Protein AF-A0AA97AYU3-F1 (afdb_monomer)

Radius of gyration: 28.79 Å; Cα contacts (8 Å, |Δi|>4): 198; chains: 1; bounding box: 70×24×87 Å

Sequence (228 aa):
MSLLRHEWFLLRKDRMLAFSAALLLGLMALGLYNGWRFTRDLRTYQQRLVTQETERRARLAEQAEALRQGRGPELPPWKSPAMPVPVGNTLVQPEALLPPGPLGAFTVGQMDLLPSAYQVSLQGRLTDFARDTLEHPVHLATGTLDLSFVLLYLLPLFALAFSFDLVSREREDGTLRLVLVQATGLRGWALRRLAVRAGVLLGLCVLAGVAGYALTGGAGGWGGWRAG

Solvent-accessible surface area (backbone atoms only — not comparable to full-atom values): 12938 Å² total; per-residue (Å²): 130,64,68,67,62,53,51,52,54,54,52,72,67,34,64,65,59,48,48,52,52,51,49,50,51,50,51,40,52,49,5,34,50,45,10,41,51,50,49,51,52,51,52,52,51,53,50,51,52,52,52,53,49,52,53,52,50,52,54,38,51,54,52,19,51,34,48,74,72,71,46,74,81,93,59,58,72,77,72,22,58,71,33,70,65,27,29,35,58,70,74,48,52,54,75,51,71,60,77,75,56,55,61,30,30,38,52,39,62,70,61,76,77,43,86,52,65,41,40,46,29,77,82,73,46,71,60,61,92,69,77,64,73,88,63,58,69,72,61,68,72,70,53,64,68,16,31,48,50,41,58,71,64,44,42,60,54,49,53,47,70,72,47,70,53,73,62,55,48,36,54,74,70,64,44,43,66,61,51,45,72,76,34,100,35,68,68,65,49,52,51,52,56,48,50,52,51,50,49,49,54,52,49,51,53,51,51,52,50,53,50,47,39,64,74,70,46,33,83,70,47,79,70,61,85,81,76,126

Foldseek 3Di:
DPPLVVLVVVCVPDPLNVVLLVVLLVLQVVQLVQQLVVLVVLVVVVVVVVVVLVVLVVVLVVQLVCVVVVHDDDDDQCCRSVHPQNCQAPSHFDKDFAHQFLCSSQDCLVVVVDDGIFTQGPVRDSPDPPVPPVDPVVDNVVTDSHNVCSVPPVLVVSLCVLQVCLQVVCVVVVNNVVVQVVDPHDVVSSVVSSVSSVCVSVVSSVVSVVVSSVVSVSVVRPPPPPPD

pLDDT: mean 81.35, std 13.88, range [34.41, 96.38]

Structure (mmCIF, N/CA/C/O backbone):
data_AF-A0AA97AYU3-F1
#
_entry.id   AF-A0AA97AYU3-F1
#
loop_
_atom_site.group_PDB
_atom_site.id
_atom_site.type_symbol
_atom_site.label_atom_id
_atom_site.label_alt_id
_at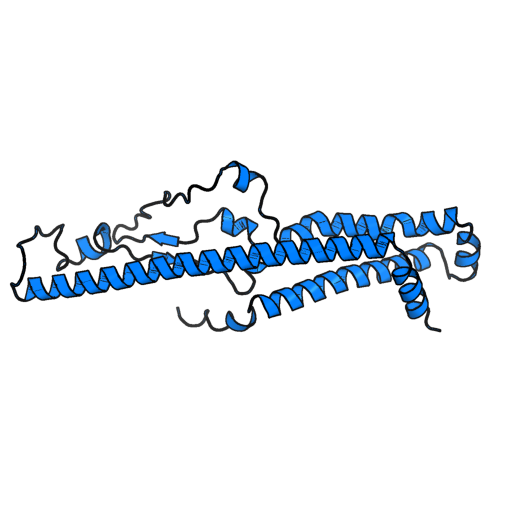om_site.label_comp_id
_atom_site.label_asym_id
_atom_site.label_entity_id
_atom_site.label_seq_id
_atom_site.pdbx_PDB_ins_code
_atom_site.Cartn_x
_atom_site.Cartn_y
_atom_site.Cartn_z
_atom_site.occupancy
_atom_site.B_iso_or_equiv
_atom_site.auth_seq_id
_atom_site.auth_comp_id
_atom_site.auth_asym_id
_atom_site.auth_atom_id
_atom_site.pdbx_PDB_model_num
ATOM 1 N N . MET A 1 1 ? -35.456 -1.743 21.598 1.00 51.31 1 MET A N 1
ATOM 2 C CA . MET A 1 1 ? -34.349 -1.214 20.761 1.00 51.31 1 MET A CA 1
ATOM 3 C C . MET A 1 1 ? -33.274 -2.286 20.692 1.00 51.31 1 MET A C 1
ATOM 5 O O . MET A 1 1 ? -32.948 -2.828 21.738 1.00 51.31 1 MET A O 1
ATOM 9 N N . SER A 1 2 ? -32.789 -2.670 19.505 1.00 65.25 2 SER A N 1
ATOM 10 C CA . SER A 1 2 ? -31.779 -3.734 19.406 1.00 65.25 2 SER A CA 1
ATOM 11 C C . SER A 1 2 ? -30.498 -3.307 20.133 1.00 65.25 2 SER A C 1
ATOM 13 O O . SER A 1 2 ? -30.025 -2.187 19.942 1.00 65.25 2 SER A O 1
ATOM 15 N N . LEU A 1 3 ? -29.946 -4.188 20.972 1.00 64.88 3 LEU A N 1
ATOM 16 C CA . LEU A 1 3 ? -28.707 -3.968 21.738 1.00 64.88 3 LEU A CA 1
ATOM 17 C C . LEU A 1 3 ? -27.564 -3.405 20.868 1.00 64.88 3 LEU A C 1
ATOM 19 O O . LEU A 1 3 ? -26.815 -2.542 21.311 1.00 64.88 3 LEU A O 1
ATOM 23 N N . LEU A 1 4 ? -27.510 -3.806 19.593 1.00 65.94 4 LEU A N 1
ATOM 24 C CA . LEU A 1 4 ? -26.556 -3.314 18.593 1.00 65.94 4 LEU A CA 1
ATOM 25 C C . LEU A 1 4 ? -26.640 -1.799 18.342 1.00 65.94 4 LEU A C 1
ATOM 27 O O . LEU A 1 4 ? -25.610 -1.142 18.223 1.00 65.94 4 LEU A O 1
ATOM 31 N N . ARG A 1 5 ? -27.847 -1.217 18.285 1.00 73.19 5 ARG A N 1
ATOM 32 C CA . ARG A 1 5 ? -28.008 0.242 18.129 1.00 73.19 5 ARG A CA 1
ATOM 33 C C . ARG A 1 5 ? -27.526 1.000 19.364 1.00 73.19 5 ARG A C 1
ATOM 35 O O . ARG A 1 5 ? -27.032 2.116 19.230 1.00 73.19 5 ARG A O 1
ATOM 42 N N . HIS A 1 6 ? -27.689 0.410 20.546 1.00 68.31 6 HIS A N 1
ATOM 43 C CA . HIS A 1 6 ? -27.271 1.032 21.797 1.00 68.31 6 HIS A CA 1
ATOM 44 C C . HIS A 1 6 ? -25.745 1.016 21.941 1.00 68.31 6 HIS A C 1
ATOM 46 O O . HIS A 1 6 ? -25.149 2.059 22.194 1.00 68.31 6 HIS A O 1
ATOM 52 N N . GLU A 1 7 ? -25.110 -0.123 21.656 1.00 71.00 7 GLU A N 1
ATOM 53 C CA . GLU A 1 7 ? -23.646 -0.239 21.609 1.00 71.00 7 GLU A CA 1
ATOM 54 C C . GLU A 1 7 ? -23.033 0.701 20.562 1.00 71.00 7 GLU A C 1
ATOM 56 O O . GLU A 1 7 ? -22.078 1.411 20.860 1.00 71.00 7 GLU A O 1
ATOM 61 N N . TRP A 1 8 ? -23.623 0.811 19.366 1.00 73.88 8 TRP A N 1
ATOM 62 C CA . TRP A 1 8 ? -23.161 1.765 18.351 1.00 73.88 8 TRP A CA 1
ATOM 63 C C . TRP A 1 8 ? -23.209 3.223 18.833 1.00 73.88 8 TRP A C 1
ATOM 65 O O . TRP A 1 8 ? -22.284 3.998 18.590 1.00 73.88 8 TRP A O 1
ATOM 75 N N . PHE A 1 9 ? -24.274 3.614 19.537 1.00 74.62 9 PHE A N 1
ATOM 76 C CA . PHE A 1 9 ? -24.405 4.969 20.072 1.00 74.62 9 PHE A CA 1
ATOM 77 C C . PHE A 1 9 ? -23.393 5.257 21.189 1.00 74.62 9 PHE A C 1
ATOM 79 O O . PHE A 1 9 ? -22.825 6.350 21.225 1.00 74.62 9 PHE A O 1
ATOM 86 N N . LEU A 1 10 ? -23.146 4.280 22.069 1.00 70.19 10 LEU A N 1
ATOM 87 C CA . LEU A 1 10 ? -22.135 4.376 23.125 1.00 70.19 10 LEU A CA 1
ATOM 88 C C . LEU A 1 10 ? -20.726 4.489 22.534 1.00 70.19 10 LEU A C 1
ATOM 90 O O . LEU A 1 10 ? -19.984 5.392 22.912 1.00 70.19 10 LEU A O 1
ATOM 94 N N . LEU A 1 11 ? -20.398 3.661 21.537 1.00 73.50 11 LEU A N 1
ATOM 95 C CA . LEU A 1 11 ? -19.123 3.726 20.815 1.00 73.50 11 LEU A CA 1
ATOM 96 C C . LEU A 1 11 ? -18.908 5.088 20.154 1.00 73.50 11 LEU A C 1
ATOM 98 O O . LEU A 1 11 ? -17.817 5.643 20.225 1.00 73.50 11 LEU A O 1
ATOM 102 N N . ARG A 1 12 ? -19.952 5.669 19.550 1.00 75.88 12 ARG A N 1
ATOM 103 C CA . ARG A 1 12 ? -19.846 6.969 18.872 1.00 75.88 12 ARG A CA 1
ATOM 104 C C . ARG A 1 12 ? -19.643 8.146 19.831 1.00 75.88 12 ARG A C 1
ATOM 106 O O . ARG A 1 12 ? -19.182 9.200 19.402 1.00 75.88 12 ARG A O 1
ATOM 113 N N . LYS A 1 13 ? -20.036 8.008 21.099 1.00 80.94 13 LYS A N 1
ATOM 114 C CA . LYS A 1 13 ? -19.839 9.042 22.130 1.00 80.94 13 LYS A CA 1
ATOM 115 C C . LYS A 1 13 ? -18.476 8.963 22.805 1.00 80.94 13 LYS A C 1
ATOM 117 O O . LYS A 1 13 ? -18.070 9.922 23.461 1.00 80.94 13 LYS A O 1
ATOM 122 N N . ASP A 1 14 ? -17.781 7.849 22.643 1.00 84.50 14 ASP A N 1
ATOM 123 C CA . ASP A 1 14 ? -16.476 7.652 23.233 1.00 84.50 14 ASP A CA 1
ATOM 124 C C . ASP A 1 14 ? -15.395 8.413 22.456 1.00 84.50 14 ASP A C 1
ATOM 126 O O . ASP A 1 14 ? -15.005 8.041 21.348 1.00 84.50 14 ASP A O 1
ATOM 130 N N . ARG A 1 15 ? -14.905 9.504 23.053 1.00 85.25 15 ARG A N 1
ATOM 131 C CA . ARG A 1 15 ? -13.893 10.371 22.437 1.00 85.25 15 ARG A CA 1
ATOM 132 C C . ARG A 1 15 ? -12.569 9.651 22.210 1.00 85.25 15 ARG A C 1
ATOM 134 O O . ARG A 1 15 ? -11.903 9.952 21.225 1.00 85.25 15 ARG A O 1
ATOM 141 N N . MET A 1 16 ? -12.199 8.715 23.085 1.00 85.31 16 MET A N 1
ATOM 142 C CA . MET A 1 16 ? -10.942 7.982 22.955 1.00 85.31 16 MET A CA 1
ATOM 143 C C . MET A 1 16 ? -11.015 7.012 21.778 1.00 85.31 16 MET A C 1
ATOM 145 O O . MET A 1 16 ? -10.145 7.039 20.914 1.00 85.31 16 MET A O 1
ATOM 149 N N . LEU A 1 17 ? -12.103 6.242 21.670 1.00 84.81 17 LEU A N 1
ATOM 150 C CA . LEU A 1 17 ? -12.315 5.347 20.529 1.00 84.81 17 LEU A CA 1
ATOM 151 C C . LEU A 1 17 ? -12.454 6.113 19.211 1.00 84.81 17 LEU A C 1
ATOM 153 O O . LEU A 1 17 ? -11.891 5.692 18.203 1.00 84.81 17 LEU A O 1
ATOM 157 N N . ALA A 1 18 ? -13.156 7.249 19.210 1.00 87.44 18 ALA A N 1
ATOM 158 C CA . ALA A 1 18 ? -13.264 8.100 18.028 1.00 87.44 18 ALA A CA 1
ATOM 159 C C . ALA A 1 18 ? -11.895 8.650 17.595 1.00 87.44 18 ALA A C 1
ATOM 161 O O . ALA A 1 18 ? -11.570 8.613 16.409 1.00 87.44 18 ALA A O 1
ATOM 162 N N . PHE A 1 19 ? -11.078 9.111 18.548 1.00 90.50 19 PHE A N 1
ATOM 163 C CA . PHE A 1 19 ? -9.716 9.568 18.280 1.00 90.50 19 PHE A CA 1
ATOM 164 C C . PHE A 1 19 ? -8.842 8.440 17.725 1.00 90.50 19 PHE A C 1
ATOM 166 O O . PHE A 1 19 ? -8.206 8.619 16.690 1.00 90.50 19 PHE A O 1
ATOM 173 N N . SER A 1 20 ? -8.849 7.260 18.349 1.00 90.50 20 SER A N 1
ATOM 174 C CA . SER A 1 20 ? -8.074 6.110 17.879 1.00 90.50 20 SER A CA 1
ATOM 175 C C . SER A 1 20 ? -8.530 5.625 16.498 1.00 90.50 20 SER A C 1
ATOM 177 O O . SER A 1 20 ? -7.688 5.303 15.665 1.00 90.50 20 SER A O 1
ATOM 179 N N . ALA A 1 21 ? -9.837 5.621 16.213 1.00 91.12 21 ALA A N 1
ATOM 180 C CA . ALA A 1 21 ? -10.366 5.300 14.885 1.00 91.12 21 ALA A CA 1
ATOM 181 C C . ALA A 1 21 ? -9.918 6.320 13.827 1.00 91.12 21 ALA A C 1
ATOM 183 O O . ALA A 1 21 ? -9.487 5.934 12.742 1.00 91.12 21 ALA A O 1
ATOM 184 N N . ALA A 1 22 ? -9.993 7.616 14.145 1.00 93.12 22 ALA A N 1
ATOM 185 C CA . ALA A 1 22 ? -9.550 8.683 13.253 1.00 93.12 22 ALA A CA 1
ATOM 186 C C . ALA A 1 22 ? -8.038 8.616 12.997 1.00 93.12 22 ALA A C 1
ATOM 188 O O . ALA A 1 22 ? -7.605 8.754 11.855 1.00 93.12 22 ALA A O 1
ATOM 189 N N . LEU A 1 23 ? -7.245 8.344 14.036 1.00 95.50 23 LEU A N 1
ATOM 190 C CA . LEU A 1 23 ? -5.803 8.156 13.920 1.00 95.50 23 LEU A CA 1
ATOM 191 C C . LEU A 1 23 ? -5.470 6.948 13.038 1.00 95.50 23 LEU A C 1
ATOM 193 O O . LEU A 1 23 ? -4.645 7.068 12.138 1.00 95.50 23 LEU A O 1
ATOM 197 N N . LEU A 1 24 ? -6.140 5.810 13.248 1.00 95.38 24 LEU A N 1
ATOM 198 C CA . LEU A 1 24 ? -5.962 4.615 12.424 1.00 95.38 24 LEU A CA 1
ATOM 199 C C . LEU A 1 24 ? -6.284 4.899 10.952 1.00 95.38 24 LEU A C 1
ATOM 201 O O . LEU A 1 24 ? -5.483 4.573 10.080 1.00 95.38 24 LEU A O 1
ATOM 205 N N . LEU A 1 25 ? -7.416 5.550 10.672 1.00 95.69 25 LEU A N 1
ATOM 206 C CA . LEU A 1 25 ? -7.784 5.957 9.314 1.00 95.69 25 LEU A CA 1
ATOM 207 C C . LEU A 1 25 ? -6.761 6.917 8.700 1.00 95.69 25 LEU A C 1
ATOM 209 O O . LEU A 1 25 ? -6.410 6.758 7.534 1.00 95.69 25 LEU A O 1
ATOM 213 N N . GLY A 1 26 ? -6.262 7.884 9.472 1.00 96.38 26 GLY A N 1
ATOM 214 C CA . GLY A 1 26 ? -5.223 8.811 9.028 1.00 96.38 26 GLY A CA 1
ATOM 215 C C . GLY A 1 26 ? -3.924 8.093 8.661 1.00 96.38 26 GLY A C 1
ATOM 216 O O . GLY A 1 26 ? -3.352 8.360 7.608 1.00 96.38 26 GLY A O 1
ATOM 217 N N . LEU A 1 27 ? -3.498 7.126 9.478 1.00 96.12 27 LEU A N 1
ATOM 218 C CA . LEU A 1 27 ? -2.316 6.303 9.211 1.00 96.12 27 LEU A CA 1
ATOM 219 C C . LEU A 1 27 ? -2.507 5.402 7.986 1.00 96.12 27 LEU A C 1
ATOM 221 O O . LEU A 1 27 ? -1.609 5.315 7.154 1.00 96.12 27 LEU A O 1
ATOM 225 N N . MET A 1 28 ? -3.679 4.778 7.830 1.00 95.62 28 MET A N 1
ATOM 226 C CA . MET A 1 28 ? -4.009 3.989 6.637 1.00 95.62 28 MET A CA 1
ATOM 227 C C . MET A 1 28 ? -4.020 4.845 5.370 1.00 95.62 28 MET A C 1
ATOM 229 O O . MET A 1 28 ? -3.480 4.431 4.347 1.00 95.62 28 MET A O 1
ATOM 233 N N . ALA A 1 29 ? -4.608 6.043 5.433 1.00 94.56 29 ALA A N 1
ATOM 234 C CA . ALA A 1 29 ? -4.630 6.982 4.319 1.00 94.56 29 ALA A CA 1
ATOM 235 C C . ALA A 1 29 ? -3.214 7.445 3.948 1.00 94.56 29 ALA A C 1
ATOM 237 O O . ALA A 1 29 ? -2.883 7.496 2.766 1.00 94.56 29 ALA A O 1
ATOM 238 N N . LEU A 1 30 ? -2.365 7.720 4.943 1.00 94.38 30 LEU A N 1
ATOM 239 C CA . LEU A 1 30 ? -0.968 8.090 4.726 1.00 94.38 30 LEU A CA 1
ATOM 240 C C . LEU A 1 30 ? -0.166 6.932 4.115 1.00 94.38 30 LEU A C 1
ATOM 242 O O . LEU A 1 30 ? 0.563 7.146 3.151 1.00 94.38 30 LEU A O 1
ATOM 246 N N . GLY A 1 31 ? -0.361 5.702 4.600 1.00 92.88 31 GLY A N 1
ATOM 247 C CA . GLY A 1 31 ? 0.261 4.503 4.033 1.00 92.88 31 GLY A CA 1
ATOM 248 C C . GLY A 1 31 ? -0.157 4.235 2.586 1.00 92.88 31 GLY A C 1
ATOM 249 O O . GLY A 1 31 ? 0.691 3.970 1.735 1.00 92.88 31 GLY A O 1
ATOM 250 N N . LEU A 1 32 ? -1.449 4.377 2.275 1.00 92.94 32 LEU A N 1
ATOM 251 C CA . LEU A 1 32 ? -1.962 4.282 0.904 1.00 92.94 32 LEU A CA 1
ATOM 252 C C . LEU A 1 32 ? -1.422 5.393 0.002 1.00 92.94 32 LEU A C 1
ATOM 254 O O . LEU A 1 32 ? -1.066 5.132 -1.145 1.00 92.94 32 LEU A O 1
ATOM 258 N N . TYR A 1 33 ? -1.355 6.627 0.503 1.00 91.81 33 TYR A N 1
ATOM 259 C CA . TYR A 1 33 ? -0.805 7.755 -0.243 1.00 91.81 33 TYR A CA 1
ATOM 260 C C . TYR A 1 33 ? 0.674 7.536 -0.580 1.00 91.81 33 TYR A C 1
ATOM 262 O O . TYR A 1 33 ? 1.077 7.733 -1.728 1.00 91.81 33 TYR A O 1
ATOM 270 N N . ASN A 1 34 ? 1.461 7.062 0.388 1.00 90.69 34 ASN A N 1
ATOM 271 C CA . ASN A 1 34 ? 2.867 6.726 0.186 1.00 90.69 34 ASN A CA 1
ATOM 272 C C . ASN A 1 34 ? 3.036 5.628 -0.867 1.00 90.69 34 ASN A C 1
ATOM 274 O O . ASN A 1 34 ? 3.803 5.805 -1.813 1.00 90.69 34 ASN A O 1
ATOM 278 N N . GLY A 1 35 ? 2.282 4.529 -0.760 1.00 90.06 35 GLY A N 1
ATOM 279 C CA . GLY A 1 35 ? 2.369 3.440 -1.732 1.00 90.06 35 GLY A CA 1
ATOM 280 C C 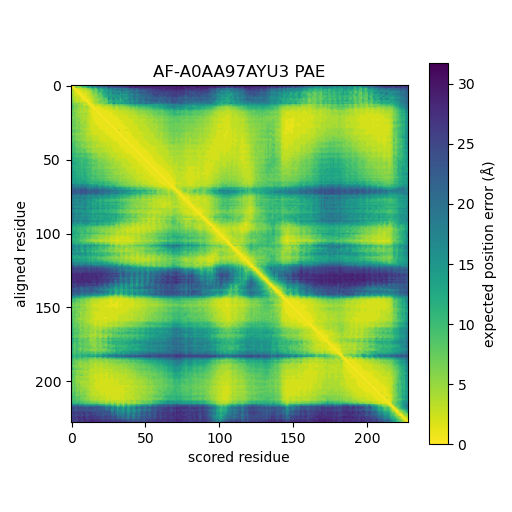. GLY A 1 35 ? 1.870 3.818 -3.127 1.00 90.06 35 GLY A C 1
ATOM 281 O O . GLY A 1 35 ? 2.460 3.423 -4.136 1.00 90.06 35 GLY A O 1
ATOM 282 N N . TRP A 1 36 ? 0.833 4.649 -3.225 1.00 90.50 36 TRP A N 1
ATOM 283 C CA . TRP A 1 36 ? 0.383 5.196 -4.505 1.00 90.50 36 TRP A CA 1
ATOM 284 C C . TRP A 1 36 ? 1.446 6.084 -5.159 1.00 90.50 36 TRP A C 1
ATOM 286 O O . TRP A 1 36 ? 1.722 5.940 -6.351 1.00 90.50 36 TRP A O 1
ATOM 296 N N . ARG A 1 37 ? 2.071 6.977 -4.385 1.00 89.06 37 ARG A N 1
ATOM 297 C CA . ARG A 1 37 ? 3.162 7.826 -4.872 1.00 89.06 37 ARG A CA 1
ATOM 298 C C . ARG A 1 37 ? 4.335 6.977 -5.360 1.00 89.06 37 ARG A C 1
ATOM 300 O O . ARG A 1 37 ? 4.759 7.151 -6.498 1.00 89.06 37 ARG A O 1
ATOM 307 N N . PHE A 1 38 ? 4.783 6.019 -4.549 1.00 88.06 38 PHE A N 1
ATOM 308 C CA . PHE A 1 38 ? 5.879 5.114 -4.893 1.00 88.06 38 PHE A CA 1
ATOM 309 C C . PHE A 1 38 ? 5.603 4.353 -6.195 1.00 88.06 38 PHE A C 1
ATOM 311 O O . PHE A 1 38 ? 6.399 4.389 -7.129 1.00 88.06 38 PHE A O 1
ATOM 318 N N . THR A 1 39 ? 4.431 3.722 -6.313 1.00 88.12 39 THR A N 1
ATOM 319 C CA . THR A 1 39 ? 4.078 2.972 -7.530 1.00 88.12 39 THR A CA 1
ATOM 320 C C . THR A 1 39 ? 3.950 3.854 -8.769 1.00 88.12 39 THR A C 1
ATOM 322 O O . THR A 1 39 ? 4.273 3.410 -9.872 1.00 88.12 39 THR A O 1
ATOM 325 N N . ARG A 1 40 ? 3.498 5.103 -8.622 1.00 88.12 40 ARG A N 1
ATOM 326 C CA . ARG A 1 40 ? 3.457 6.075 -9.722 1.00 88.12 40 ARG A CA 1
ATOM 327 C C . ARG A 1 40 ? 4.861 6.471 -10.176 1.00 88.12 40 ARG A C 1
ATOM 329 O O . ARG A 1 40 ? 5.116 6.506 -11.384 1.00 88.12 40 ARG A O 1
ATOM 336 N N . ASP A 1 41 ? 5.748 6.752 -9.230 1.00 87.12 41 ASP A N 1
ATOM 337 C CA . ASP A 1 41 ? 7.133 7.134 -9.505 1.00 87.12 41 ASP A CA 1
ATOM 338 C C . ASP A 1 41 ? 7.879 5.969 -10.172 1.00 87.12 41 ASP A C 1
ATOM 340 O O . ASP A 1 41 ? 8.495 6.154 -11.225 1.00 87.12 41 ASP A O 1
ATOM 344 N N . LEU A 1 42 ? 7.690 4.748 -9.662 1.00 85.44 42 LEU A N 1
ATOM 345 C CA . LEU A 1 42 ? 8.237 3.520 -10.234 1.00 85.44 42 LEU A CA 1
ATOM 346 C C . LEU A 1 42 ? 7.763 3.278 -11.675 1.00 85.44 42 LEU A C 1
ATOM 348 O O . LEU A 1 42 ? 8.579 3.038 -12.564 1.00 85.44 42 LEU A O 1
ATOM 352 N N . ARG A 1 43 ? 6.455 3.393 -11.950 1.00 88.00 43 ARG A N 1
ATOM 353 C CA . ARG A 1 43 ? 5.921 3.256 -13.321 1.00 88.00 43 ARG A CA 1
ATOM 354 C C . ARG A 1 43 ? 6.512 4.296 -14.264 1.00 88.00 43 ARG A C 1
ATOM 356 O O . ARG A 1 43 ? 6.847 3.973 -15.399 1.00 88.00 43 ARG A O 1
ATOM 363 N N . THR A 1 44 ? 6.650 5.533 -13.796 1.00 89.38 44 THR A N 1
ATOM 364 C CA . THR A 1 44 ? 7.227 6.621 -14.593 1.00 89.38 44 THR A CA 1
ATOM 365 C C . THR A 1 44 ? 8.700 6.347 -14.897 1.00 89.38 44 THR A C 1
ATOM 367 O O . THR A 1 44 ? 9.148 6.565 -16.021 1.00 89.38 44 THR A O 1
ATOM 370 N N . TYR A 1 45 ? 9.452 5.840 -13.919 1.00 86.38 45 TYR A N 1
ATOM 371 C CA . TYR A 1 45 ? 10.840 5.422 -14.097 1.00 86.38 45 TYR A CA 1
ATOM 372 C C . TYR A 1 45 ? 10.965 4.299 -15.137 1.00 86.38 45 TYR A C 1
ATOM 374 O O . TYR A 1 45 ? 11.695 4.452 -16.115 1.00 86.38 45 TYR A O 1
ATOM 382 N N . GLN A 1 46 ? 10.181 3.228 -14.994 1.00 87.56 46 GLN A N 1
ATOM 383 C CA . GLN A 1 46 ? 10.167 2.102 -15.932 1.00 87.56 46 GLN A CA 1
ATOM 384 C C . GLN A 1 46 ? 9.771 2.531 -17.352 1.00 87.56 46 GLN A C 1
ATOM 386 O O . GLN A 1 46 ? 10.407 2.121 -18.319 1.00 87.56 46 GLN A O 1
ATOM 391 N N . GLN A 1 47 ? 8.781 3.418 -17.498 1.00 90.31 47 GLN A N 1
ATOM 392 C CA . GLN A 1 47 ? 8.404 3.971 -18.802 1.00 90.31 47 GLN A CA 1
ATOM 393 C C . GLN A 1 47 ? 9.558 4.725 -19.468 1.00 90.31 47 GLN A C 1
ATOM 395 O O . GLN A 1 47 ? 9.770 4.563 -20.666 1.00 90.31 47 GLN A O 1
ATOM 400 N N . ARG A 1 48 ? 10.343 5.506 -18.711 1.00 90.44 48 ARG A N 1
ATOM 401 C CA . ARG A 1 48 ? 11.525 6.190 -19.263 1.00 90.44 48 ARG A CA 1
ATOM 402 C C . ARG A 1 48 ? 12.568 5.198 -19.769 1.00 90.44 48 ARG A C 1
ATOM 404 O O . ARG A 1 48 ? 13.139 5.452 -20.824 1.00 90.44 48 ARG A O 1
ATOM 411 N N . LEU A 1 49 ? 12.790 4.087 -19.062 1.00 88.69 49 LEU A N 1
ATOM 412 C CA . LEU A 1 49 ? 13.718 3.040 -19.503 1.00 88.69 49 LEU A CA 1
ATOM 413 C C . LEU A 1 49 ? 13.278 2.431 -20.839 1.00 88.69 49 LEU A C 1
ATOM 415 O O . LEU A 1 49 ? 14.073 2.380 -21.775 1.00 88.69 49 LEU A O 1
ATOM 419 N N . VAL A 1 50 ? 11.996 2.071 -20.968 1.00 89.81 50 VAL A N 1
ATOM 420 C CA . VAL A 1 50 ? 11.444 1.531 -22.225 1.00 89.81 50 VAL A CA 1
ATOM 421 C C . VAL A 1 50 ? 11.546 2.548 -23.362 1.00 89.81 50 VAL A C 1
ATOM 423 O O . VAL A 1 50 ? 11.958 2.202 -24.470 1.00 89.81 50 VAL A O 1
ATOM 426 N N . THR A 1 51 ? 11.205 3.816 -23.117 1.00 92.06 51 THR A N 1
ATOM 427 C CA . THR A 1 51 ? 11.303 4.862 -24.147 1.00 92.06 51 THR A CA 1
ATOM 428 C C . THR A 1 51 ? 12.753 5.074 -24.589 1.00 92.06 51 THR A C 1
ATOM 430 O O . THR A 1 51 ? 13.034 5.144 -25.782 1.00 92.06 51 THR A O 1
ATOM 433 N N . GLN A 1 52 ? 13.707 5.092 -23.656 1.00 90.62 52 GLN A N 1
ATOM 434 C CA . GLN A 1 52 ? 15.129 5.214 -23.990 1.00 90.62 52 GLN A CA 1
ATOM 435 C C . GLN A 1 52 ? 15.649 4.007 -24.777 1.00 90.62 52 GLN A C 1
ATOM 437 O O . GLN A 1 52 ? 16.387 4.180 -25.748 1.00 90.62 52 GLN A O 1
ATOM 442 N N . GLU A 1 53 ? 15.262 2.790 -24.390 1.00 90.00 53 GLU A N 1
ATOM 443 C CA . GLU A 1 53 ? 15.621 1.567 -25.109 1.00 90.00 53 GLU A CA 1
ATOM 444 C C . GLU A 1 53 ? 15.073 1.586 -26.541 1.00 90.00 53 GLU A C 1
ATOM 446 O O . GLU A 1 53 ? 15.816 1.334 -27.493 1.00 90.00 53 GLU A O 1
ATOM 451 N N . THR A 1 54 ? 13.790 1.916 -26.709 1.00 91.38 54 THR A N 1
ATOM 452 C CA . THR A 1 54 ? 13.119 1.951 -28.018 1.00 91.38 54 THR A CA 1
ATOM 453 C C . THR A 1 54 ? 13.708 3.016 -28.940 1.00 91.38 54 THR A C 1
ATOM 455 O O . THR A 1 54 ? 14.022 2.708 -30.092 1.00 91.38 54 THR A O 1
ATOM 458 N N . GLU A 1 55 ? 13.960 4.231 -28.444 1.00 93.00 55 GLU A N 1
ATOM 459 C CA . GLU A 1 55 ? 14.646 5.276 -29.211 1.00 93.00 55 GLU A CA 1
ATOM 460 C C . GLU A 1 55 ? 16.056 4.849 -29.627 1.00 93.00 55 GLU A C 1
ATOM 462 O O . GLU A 1 55 ? 16.464 5.050 -30.774 1.00 93.00 55 GLU A O 1
ATOM 467 N N . ARG A 1 56 ? 16.818 4.245 -28.710 1.00 90.12 56 ARG A N 1
ATOM 468 C CA . ARG A 1 56 ? 18.183 3.793 -28.989 1.00 90.12 56 ARG A CA 1
ATOM 469 C C . ARG A 1 56 ? 18.188 2.673 -30.027 1.00 90.12 56 ARG A C 1
ATOM 471 O O . ARG A 1 56 ? 19.004 2.713 -30.944 1.00 90.12 56 ARG A O 1
ATOM 478 N N . ARG A 1 57 ? 17.242 1.729 -29.947 1.00 90.44 57 ARG A N 1
ATOM 479 C CA . ARG A 1 57 ? 17.031 0.691 -30.971 1.00 90.44 57 ARG A CA 1
ATOM 480 C C . ARG A 1 57 ? 16.718 1.281 -32.335 1.00 90.44 57 ARG A C 1
ATOM 482 O O . ARG A 1 57 ? 17.330 0.856 -33.309 1.00 90.44 57 ARG A O 1
ATOM 489 N N . ALA A 1 58 ? 15.813 2.255 -32.404 1.00 92.06 58 ALA A N 1
ATOM 490 C CA . ALA A 1 58 ? 15.444 2.898 -33.661 1.00 92.06 58 ALA A CA 1
ATOM 491 C C . ALA A 1 58 ? 16.655 3.576 -34.324 1.00 92.06 58 ALA A C 1
ATOM 493 O O . ALA A 1 58 ? 16.926 3.336 -35.499 1.00 92.06 58 ALA A O 1
ATOM 494 N N . ARG A 1 59 ? 17.451 4.329 -33.548 1.00 91.75 59 ARG A N 1
ATOM 495 C CA . ARG A 1 59 ? 18.686 4.967 -34.043 1.00 91.75 59 ARG A CA 1
ATOM 496 C C . ARG A 1 59 ? 19.713 3.947 -34.533 1.00 91.75 59 ARG A C 1
ATOM 498 O O . ARG A 1 59 ? 20.325 4.150 -35.577 1.00 91.75 59 ARG A O 1
ATOM 505 N N . LEU A 1 60 ? 19.913 2.847 -33.801 1.00 91.19 60 LEU A N 1
ATOM 506 C CA . LEU A 1 60 ? 20.835 1.795 -34.239 1.00 91.19 60 LEU A CA 1
ATOM 507 C C . LEU A 1 60 ? 20.344 1.079 -35.498 1.00 91.19 60 LEU A C 1
ATOM 509 O O . LEU A 1 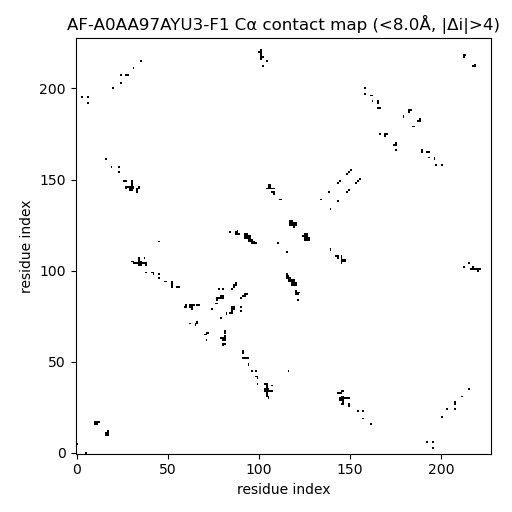60 ? 21.165 0.742 -36.345 1.00 91.19 60 LEU A O 1
ATOM 513 N N . ALA A 1 61 ? 19.036 0.855 -35.635 1.00 91.25 61 ALA A N 1
ATOM 514 C CA . ALA A 1 61 ? 18.460 0.246 -36.830 1.00 91.25 61 ALA A CA 1
ATOM 515 C C . ALA A 1 61 ? 18.680 1.127 -38.070 1.00 91.25 61 ALA A C 1
ATOM 517 O O . ALA A 1 61 ? 19.098 0.619 -39.109 1.00 91.25 61 ALA A O 1
ATOM 518 N N . GLU A 1 62 ? 18.485 2.442 -37.944 1.00 92.06 62 GLU A N 1
ATOM 519 C CA . GLU A 1 62 ? 18.768 3.409 -39.011 1.00 92.06 62 GLU A CA 1
ATOM 520 C C . GLU A 1 62 ? 20.258 3.419 -39.394 1.00 92.06 62 GLU A C 1
ATOM 522 O O . GLU A 1 62 ? 20.602 3.332 -40.572 1.00 92.06 62 GLU A O 1
ATOM 527 N N . GLN A 1 63 ? 21.159 3.439 -38.404 1.00 90.69 63 GLN A N 1
ATOM 528 C CA . GLN A 1 63 ? 22.606 3.369 -38.640 1.00 90.69 63 GLN A CA 1
ATOM 529 C C . GLN A 1 63 ? 23.030 2.051 -39.297 1.00 90.69 63 GLN A C 1
ATOM 531 O O . GLN A 1 63 ? 23.868 2.051 -40.198 1.00 90.69 63 GLN A O 1
ATOM 536 N N . ALA A 1 64 ? 22.462 0.925 -38.860 1.00 91.00 64 ALA A N 1
ATOM 537 C CA . ALA A 1 64 ? 22.732 -0.383 -39.444 1.00 91.00 64 ALA A CA 1
ATOM 538 C C . ALA A 1 64 ? 22.318 -0.431 -40.920 1.00 91.00 64 ALA A C 1
ATOM 540 O O . ALA A 1 64 ? 23.052 -0.974 -41.743 1.00 91.00 64 ALA A O 1
ATOM 541 N N . GLU A 1 65 ? 21.173 0.162 -41.260 1.00 91.44 65 GLU A N 1
ATOM 542 C CA . GLU A 1 65 ? 20.680 0.218 -42.634 1.00 91.44 65 GLU A CA 1
ATOM 543 C C . GLU A 1 65 ? 21.527 1.142 -43.518 1.00 91.44 65 GLU A C 1
ATOM 545 O O . GLU A 1 65 ? 21.896 0.763 -44.629 1.00 91.44 65 GLU A O 1
ATOM 550 N N . ALA A 1 66 ? 21.935 2.305 -43.003 1.00 91.06 66 ALA A N 1
ATOM 551 C CA . ALA A 1 66 ? 22.860 3.192 -43.704 1.00 91.06 66 ALA A CA 1
ATOM 552 C C . ALA A 1 66 ? 24.186 2.476 -44.032 1.00 91.06 66 ALA A C 1
ATOM 554 O O . ALA A 1 66 ? 24.626 2.493 -45.184 1.00 91.06 66 ALA A O 1
ATOM 555 N N . LEU A 1 67 ? 24.770 1.759 -43.063 1.00 90.38 67 LEU A N 1
ATOM 556 C CA . LEU A 1 67 ? 26.011 1.000 -43.258 1.00 90.38 67 LEU A CA 1
ATOM 557 C C . LEU A 1 67 ? 25.859 -0.138 -44.276 1.00 90.38 67 LEU A C 1
ATOM 559 O O . LEU A 1 67 ? 26.763 -0.350 -45.081 1.00 90.38 67 LEU A O 1
ATOM 563 N N . ARG A 1 68 ? 24.716 -0.840 -44.297 1.00 87.31 68 ARG A N 1
ATOM 564 C CA . ARG A 1 68 ? 24.419 -1.866 -45.320 1.00 87.31 68 ARG A CA 1
ATOM 565 C C . ARG A 1 68 ? 24.357 -1.284 -46.729 1.00 87.31 68 ARG A C 1
ATOM 567 O O . ARG A 1 68 ? 24.746 -1.952 -47.680 1.00 87.31 68 ARG A O 1
ATOM 574 N N . GLN A 1 69 ? 23.905 -0.039 -46.856 1.00 91.56 69 GLN A N 1
ATOM 575 C CA . GLN A 1 69 ? 23.865 0.708 -48.115 1.00 91.56 69 GLN A CA 1
ATOM 576 C C . GLN A 1 69 ? 25.206 1.387 -48.455 1.00 91.56 69 GLN A C 1
ATOM 578 O O . GLN A 1 69 ? 25.271 2.163 -49.409 1.00 91.56 69 GLN A O 1
ATOM 583 N N . GLY A 1 70 ? 26.267 1.143 -47.675 1.00 87.25 70 GLY A N 1
ATOM 584 C CA . GLY A 1 70 ? 27.581 1.768 -47.856 1.00 87.25 70 GLY A CA 1
ATOM 585 C C . GLY A 1 70 ? 27.630 3.251 -47.469 1.00 87.25 70 GLY A C 1
ATOM 586 O O . GLY A 1 70 ? 28.565 3.953 -47.845 1.00 87.25 70 GLY A O 1
ATOM 587 N N . ARG A 1 71 ? 26.626 3.753 -46.739 1.00 83.00 71 ARG A N 1
ATOM 588 C CA . ARG A 1 71 ? 26.546 5.138 -46.255 1.00 83.00 71 ARG A CA 1
ATOM 589 C C . ARG A 1 71 ? 26.935 5.185 -44.776 1.00 83.00 71 ARG A C 1
ATOM 591 O O . ARG A 1 71 ? 26.202 4.696 -43.925 1.00 83.00 71 ARG A O 1
ATOM 598 N N . GLY A 1 72 ? 28.067 5.803 -44.451 1.00 81.50 72 GLY A N 1
ATOM 599 C CA . GLY A 1 72 ? 28.492 6.019 -43.063 1.00 81.50 72 GLY A CA 1
ATOM 600 C C . GLY A 1 72 ? 29.970 5.714 -42.816 1.00 81.50 72 GLY A C 1
ATOM 601 O O . GLY A 1 72 ? 30.674 5.295 -43.733 1.00 81.50 72 GLY A O 1
ATOM 602 N N . PRO A 1 73 ? 30.460 5.957 -41.588 1.00 82.50 73 PRO A N 1
ATOM 603 C CA . PRO A 1 73 ? 31.843 5.683 -41.225 1.00 82.50 73 PRO A CA 1
ATOM 604 C C . PRO A 1 73 ? 32.106 4.176 -41.161 1.00 82.50 73 PRO A C 1
ATOM 606 O O . PRO A 1 73 ? 31.294 3.414 -40.636 1.00 82.50 73 PRO A O 1
ATOM 609 N N . GLU A 1 74 ? 33.267 3.748 -41.647 1.00 83.88 74 GLU A N 1
ATOM 610 C CA . GLU A 1 74 ? 33.709 2.362 -41.521 1.00 83.88 74 GLU A CA 1
ATOM 611 C C . GLU A 1 74 ? 34.020 2.058 -40.045 1.00 83.88 74 GLU A C 1
ATOM 613 O O . GLU A 1 74 ? 34.923 2.640 -39.438 1.00 83.88 74 GLU A O 1
ATOM 618 N N . LEU A 1 75 ? 33.211 1.189 -39.433 1.00 86.06 75 LEU A N 1
ATOM 619 C CA . LEU A 1 75 ? 33.327 0.819 -38.023 1.00 86.06 75 LEU A CA 1
ATOM 620 C C . LEU A 1 75 ? 33.926 -0.584 -37.884 1.00 86.06 75 LEU A C 1
ATOM 622 O O . LEU A 1 75 ? 33.533 -1.490 -38.621 1.00 86.06 75 LEU A O 1
ATOM 626 N N . PRO A 1 76 ? 34.788 -0.822 -36.877 1.00 88.44 76 PRO A N 1
ATOM 627 C CA . PRO A 1 76 ? 35.231 -2.170 -36.554 1.00 88.44 76 PRO A CA 1
ATOM 628 C C . PRO A 1 76 ? 34.043 -3.105 -36.259 1.00 88.44 76 PRO A C 1
ATOM 630 O O . PRO A 1 76 ? 33.068 -2.658 -35.640 1.00 88.44 76 PRO A O 1
ATOM 633 N N . PRO A 1 77 ? 34.123 -4.410 -36.590 1.00 85.88 77 PRO A N 1
ATOM 634 C CA . PRO A 1 77 ? 33.008 -5.348 -36.423 1.00 85.88 77 PRO A CA 1
ATOM 635 C C . PRO A 1 77 ? 32.404 -5.387 -35.012 1.00 85.88 77 PRO A C 1
ATOM 637 O O . PRO A 1 77 ? 31.201 -5.569 -34.867 1.00 85.88 77 PRO A O 1
ATOM 640 N N . TRP A 1 78 ? 33.206 -5.159 -33.966 1.00 85.12 78 TRP A N 1
ATOM 641 C CA . TRP A 1 78 ? 32.760 -5.149 -32.565 1.00 85.12 78 TRP A CA 1
ATOM 642 C C . TRP A 1 78 ? 32.084 -3.841 -32.109 1.00 85.12 78 TRP A C 1
ATOM 644 O O . TRP A 1 78 ? 31.581 -3.774 -30.990 1.00 85.12 78 TRP A O 1
ATOM 654 N N . LYS A 1 79 ? 32.078 -2.797 -32.947 1.00 86.06 79 LYS A N 1
ATOM 655 C CA . LYS A 1 79 ? 31.357 -1.527 -32.730 1.00 86.06 79 LYS A CA 1
ATOM 656 C C . LYS A 1 79 ? 30.245 -1.300 -33.754 1.00 86.06 79 LYS A C 1
ATOM 658 O O . LYS A 1 79 ? 29.502 -0.331 -33.632 1.00 86.06 79 LYS A O 1
ATOM 663 N N . SER A 1 80 ? 30.147 -2.160 -34.765 1.00 88.31 80 SER A N 1
ATOM 664 C CA . SER A 1 80 ? 29.203 -1.990 -35.860 1.00 88.31 80 SER A CA 1
ATOM 665 C C . SER A 1 80 ? 27.776 -2.352 -35.426 1.00 88.31 80 SER A C 1
ATOM 667 O O . SER A 1 80 ? 27.546 -3.486 -34.995 1.00 88.31 80 SER A O 1
ATOM 669 N N . PRO A 1 81 ? 26.795 -1.444 -35.584 1.00 88.62 81 PRO A N 1
ATOM 670 C CA . PRO A 1 81 ? 25.387 -1.742 -35.333 1.00 88.62 81 PRO A CA 1
ATOM 671 C C . PRO A 1 81 ? 24.772 -2.665 -36.397 1.00 88.62 81 PRO A C 1
ATOM 673 O O . PRO A 1 81 ? 23.685 -3.194 -36.190 1.00 88.62 81 PRO A O 1
ATOM 676 N N . ALA A 1 82 ? 25.469 -2.907 -37.516 1.00 87.56 82 ALA A N 1
ATOM 677 C CA . ALA A 1 82 ? 25.068 -3.902 -38.511 1.00 87.56 82 ALA A CA 1
ATOM 678 C C . ALA A 1 82 ? 25.335 -5.352 -38.056 1.00 87.56 82 ALA A C 1
ATOM 680 O O . ALA A 1 82 ? 24.798 -6.283 -38.658 1.00 87.56 82 ALA A O 1
ATOM 681 N N . MET A 1 83 ? 26.136 -5.550 -36.999 1.00 87.62 83 MET A N 1
ATOM 682 C CA . MET A 1 83 ? 26.452 -6.866 -36.444 1.00 87.62 83 MET A CA 1
ATOM 683 C C . MET A 1 83 ? 25.553 -7.184 -35.235 1.00 87.62 83 MET A C 1
ATOM 685 O O . MET A 1 83 ? 25.377 -6.333 -34.363 1.00 87.62 83 MET A O 1
ATOM 689 N N . PRO A 1 84 ? 25.027 -8.416 -35.106 1.00 83.88 84 PRO A N 1
ATOM 690 C CA . PRO A 1 84 ? 24.087 -8.761 -34.035 1.00 83.88 84 PRO A CA 1
ATOM 691 C C . PRO A 1 84 ? 24.731 -8.815 -32.638 1.00 83.88 84 PRO A C 1
ATOM 693 O O . PRO A 1 84 ? 24.095 -8.457 -31.648 1.00 83.88 84 PRO A O 1
ATOM 696 N N . VAL A 1 85 ? 26.001 -9.229 -32.540 1.00 85.69 85 VAL A N 1
ATOM 697 C CA . VAL A 1 85 ? 26.692 -9.419 -31.249 1.00 85.69 85 VAL A CA 1
ATOM 698 C C . VAL A 1 85 ? 26.938 -8.094 -30.503 1.00 85.69 85 VAL A C 1
ATOM 700 O O . VAL A 1 85 ? 26.577 -8.021 -29.329 1.00 85.69 85 VAL A O 1
ATOM 703 N N . PRO A 1 86 ? 27.485 -7.024 -31.122 1.00 85.38 86 PRO A N 1
ATOM 704 C CA . PRO A 1 86 ? 27.602 -5.718 -30.467 1.00 85.38 86 PRO A CA 1
ATOM 705 C C . PRO A 1 86 ? 26.247 -5.140 -30.073 1.00 85.38 86 PRO A C 1
ATOM 707 O O . PRO A 1 86 ? 26.113 -4.586 -28.985 1.00 85.38 86 PRO A O 1
ATOM 710 N N . VAL A 1 87 ? 25.227 -5.307 -30.923 1.00 85.06 87 VAL A N 1
ATOM 711 C CA . VAL A 1 87 ? 23.877 -4.814 -30.638 1.00 85.06 87 VAL A CA 1
ATOM 712 C C . VAL A 1 87 ? 23.350 -5.406 -29.340 1.00 85.06 87 VAL A C 1
ATOM 714 O O . VAL A 1 87 ? 23.044 -4.635 -28.441 1.00 85.06 87 VAL A O 1
ATOM 717 N N . GLY A 1 88 ? 23.327 -6.732 -29.203 1.00 79.81 88 GLY A N 1
ATOM 718 C CA . GLY A 1 88 ? 22.751 -7.384 -28.024 1.00 79.81 88 GLY A CA 1
ATOM 719 C C . GLY A 1 88 ? 23.664 -7.484 -26.796 1.00 79.81 88 GLY A C 1
ATOM 720 O O . GLY A 1 88 ? 23.228 -8.008 -25.774 1.00 79.81 88 GLY A O 1
ATOM 721 N N . ASN A 1 89 ? 24.921 -7.033 -26.869 1.00 79.88 89 ASN A N 1
ATOM 722 C CA . ASN A 1 89 ? 25.852 -7.112 -25.736 1.00 79.88 89 ASN A CA 1
ATOM 723 C C . ASN A 1 89 ? 26.316 -5.747 -25.212 1.00 79.88 89 ASN A C 1
ATOM 725 O O . ASN A 1 89 ? 26.636 -5.635 -24.035 1.00 79.88 89 ASN A O 1
ATOM 729 N N . THR A 1 90 ? 26.393 -4.715 -26.059 1.00 76.25 90 THR A N 1
ATOM 730 C CA . THR A 1 90 ? 26.998 -3.425 -25.675 1.00 76.25 90 THR A CA 1
ATOM 731 C C . THR A 1 90 ? 26.236 -2.207 -26.186 1.00 76.25 90 THR A C 1
ATOM 733 O O . THR A 1 90 ? 26.146 -1.199 -25.482 1.00 76.25 90 THR A O 1
ATOM 736 N N . LEU A 1 91 ? 25.681 -2.262 -27.399 1.00 82.50 91 LEU A N 1
ATOM 737 C CA . LEU A 1 91 ? 25.085 -1.087 -28.029 1.00 82.50 91 LEU A CA 1
ATOM 738 C C . LEU A 1 91 ? 23.640 -0.860 -27.580 1.00 82.50 91 LEU A C 1
ATOM 740 O O . LEU A 1 91 ? 23.285 0.299 -27.376 1.00 82.50 91 LEU A O 1
ATOM 744 N N . VAL A 1 92 ? 22.843 -1.916 -27.379 1.00 83.31 92 VAL A N 1
ATOM 745 C CA . VAL A 1 92 ? 21.504 -1.879 -26.765 1.00 83.31 92 VAL A CA 1
ATOM 746 C C . VAL A 1 92 ? 21.292 -3.144 -25.937 1.00 83.31 92 VAL A C 1
ATOM 748 O O . VAL A 1 92 ? 21.132 -4.237 -26.473 1.00 83.31 92 VAL A O 1
ATOM 751 N N . GLN A 1 93 ? 21.207 -2.983 -24.624 1.00 80.50 93 GLN A N 1
ATOM 752 C CA . GLN A 1 93 ? 20.821 -4.067 -23.727 1.00 80.50 93 GLN A CA 1
ATOM 753 C C . GLN A 1 93 ? 19.316 -3.953 -23.450 1.00 80.50 93 GLN A C 1
ATOM 755 O O . GLN A 1 93 ? 18.893 -2.888 -22.996 1.00 80.50 93 GLN A O 1
ATOM 760 N N . PRO A 1 94 ? 18.502 -4.974 -23.783 1.00 81.31 94 PRO A N 1
ATOM 761 C CA . PRO A 1 94 ? 17.099 -5.019 -23.387 1.00 81.31 94 PRO A CA 1
ATOM 762 C C . PRO A 1 94 ? 16.904 -4.810 -21.881 1.00 81.31 94 PRO A C 1
ATOM 764 O O . PRO A 1 94 ? 17.629 -5.405 -21.082 1.00 81.31 94 PRO A O 1
ATOM 767 N N . GLU A 1 95 ? 15.903 -4.020 -21.501 1.00 83.56 95 GLU A N 1
ATOM 768 C CA . GLU A 1 95 ? 15.488 -3.837 -20.111 1.00 83.56 95 GLU A CA 1
ATOM 769 C C . GLU A 1 95 ? 14.401 -4.876 -19.765 1.00 83.56 95 GLU A C 1
ATOM 771 O O . GLU A 1 95 ? 13.300 -4.879 -20.317 1.00 83.56 95 GLU A O 1
ATOM 776 N N . ALA A 1 96 ? 14.702 -5.782 -18.838 1.00 84.31 96 ALA A N 1
ATOM 777 C CA . ALA A 1 96 ? 13.739 -6.683 -18.220 1.00 84.31 96 ALA A CA 1
ATOM 778 C C . ALA A 1 96 ? 13.124 -5.995 -16.996 1.00 84.31 96 ALA A C 1
ATOM 780 O O . ALA A 1 96 ? 13.822 -5.685 -16.031 1.00 84.31 96 ALA A O 1
ATOM 781 N N . LEU A 1 97 ? 11.816 -5.744 -17.035 1.00 85.50 97 LEU A N 1
ATOM 782 C CA . LEU A 1 97 ? 11.108 -4.949 -16.030 1.00 85.50 97 LEU A CA 1
ATOM 783 C C . LEU A 1 97 ? 10.149 -5.812 -15.212 1.00 85.50 97 LEU A C 1
ATOM 785 O O . LEU A 1 97 ? 9.449 -6.660 -15.765 1.00 85.50 97 LEU A O 1
ATOM 789 N N . LEU A 1 98 ? 10.055 -5.532 -13.911 1.00 85.69 98 LEU A N 1
ATOM 790 C CA . LEU A 1 98 ? 9.016 -6.076 -13.040 1.00 85.69 98 LEU A CA 1
ATOM 791 C C . LEU A 1 98 ? 8.001 -4.968 -12.711 1.00 85.69 98 LEU A C 1
ATOM 793 O O . LEU A 1 98 ? 8.254 -4.148 -11.824 1.00 85.69 98 LEU A O 1
ATOM 797 N N . PRO A 1 99 ? 6.871 -4.872 -13.435 1.00 84.06 99 PRO A N 1
ATOM 798 C CA . PRO A 1 99 ? 5.894 -3.821 -13.189 1.00 84.06 99 PRO A CA 1
ATOM 799 C C . PRO A 1 99 ? 5.180 -4.033 -11.844 1.00 84.06 99 PRO A C 1
ATOM 801 O O . PRO A 1 99 ? 4.887 -5.174 -11.471 1.00 84.06 99 PRO A O 1
ATOM 804 N N . PRO A 1 100 ? 4.827 -2.955 -11.120 1.00 82.88 100 PRO A N 1
ATOM 805 C CA . PRO A 1 100 ? 4.082 -3.082 -9.876 1.00 82.88 100 PRO A CA 1
ATOM 806 C C . PRO A 1 100 ? 2.692 -3.665 -10.147 1.00 82.88 100 PRO A C 1
ATOM 808 O O . PRO A 1 100 ? 1.950 -3.176 -11.007 1.00 82.88 100 PRO A O 1
ATOM 811 N N . GLY A 1 101 ? 2.327 -4.695 -9.381 1.00 83.44 101 GLY A N 1
ATOM 812 C CA . GLY A 1 101 ? 1.037 -5.369 -9.505 1.00 83.44 101 GLY A CA 1
ATOM 813 C C . GLY A 1 101 ? -0.171 -4.476 -9.166 1.00 83.44 101 GLY A C 1
ATOM 814 O O . GLY A 1 101 ? -0.015 -3.346 -8.694 1.00 83.44 101 GLY A O 1
ATOM 815 N N . PRO A 1 102 ? -1.408 -4.983 -9.344 1.00 81.81 102 PRO A N 1
ATOM 816 C CA . PRO A 1 102 ? -2.639 -4.218 -9.102 1.00 81.81 102 PRO A CA 1
ATOM 817 C C . PRO A 1 102 ? -2.784 -3.701 -7.663 1.00 81.81 102 PRO A C 1
ATOM 819 O O . PRO A 1 102 ? -3.406 -2.668 -7.439 1.00 81.81 102 PRO A O 1
ATOM 822 N N . LEU A 1 103 ? -2.194 -4.410 -6.696 1.00 85.75 103 LEU A N 1
ATOM 823 C CA . LEU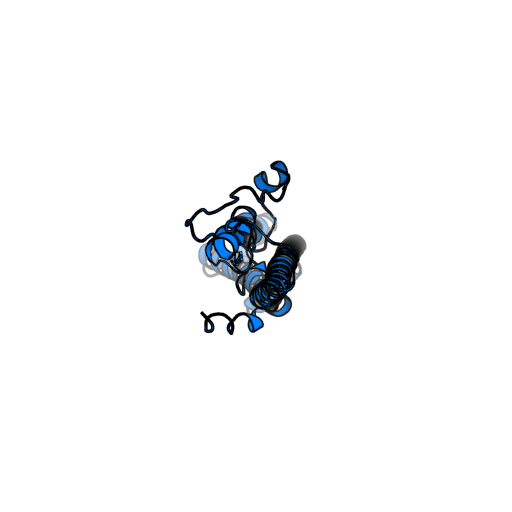 A 1 103 ? -2.152 -4.035 -5.281 1.00 85.75 103 LEU A CA 1
ATOM 824 C C . LEU A 1 103 ? -0.811 -3.413 -4.875 1.00 85.75 103 LEU A C 1
ATOM 826 O O . LEU A 1 103 ? -0.539 -3.280 -3.689 1.00 85.75 103 LEU A O 1
ATOM 830 N N . GLY A 1 104 ? 0.031 -3.004 -5.829 1.00 84.31 104 GLY A N 1
ATOM 831 C CA . GLY A 1 104 ? 1.370 -2.504 -5.515 1.00 84.31 104 GLY A CA 1
ATOM 832 C C . GLY A 1 104 ? 1.371 -1.267 -4.612 1.00 84.31 104 GLY A C 1
ATOM 833 O O . GLY A 1 104 ? 2.309 -1.059 -3.859 1.00 84.31 104 GLY A O 1
ATOM 834 N N . ALA A 1 105 ? 0.290 -0.482 -4.615 1.00 87.44 105 ALA A N 1
ATOM 835 C CA . ALA A 1 105 ? 0.142 0.667 -3.723 1.00 87.44 105 ALA A CA 1
ATOM 836 C C . ALA A 1 105 ? -0.116 0.286 -2.247 1.00 87.44 105 ALA A C 1
ATOM 838 O O . ALA A 1 105 ? -0.096 1.153 -1.380 1.00 87.44 105 ALA A O 1
ATOM 839 N N . PHE A 1 106 ? -0.382 -0.989 -1.948 1.00 90.06 106 PHE A N 1
ATOM 840 C CA . PHE A 1 106 ? -0.649 -1.490 -0.595 1.00 90.06 106 PHE A CA 1
ATOM 841 C C . PHE A 1 106 ? 0.625 -2.001 0.089 1.00 90.06 106 PHE A C 1
ATOM 843 O O . PHE A 1 106 ? 0.669 -2.086 1.319 1.00 90.06 106 PHE A O 1
ATOM 850 N N . THR A 1 107 ? 1.633 -2.360 -0.709 1.00 87.31 107 THR A N 1
ATOM 851 C CA . THR A 1 107 ? 2.876 -3.011 -0.287 1.00 87.31 107 THR A CA 1
ATOM 852 C C . THR A 1 107 ? 4.059 -2.358 -1.001 1.00 87.31 107 THR A C 1
ATOM 854 O O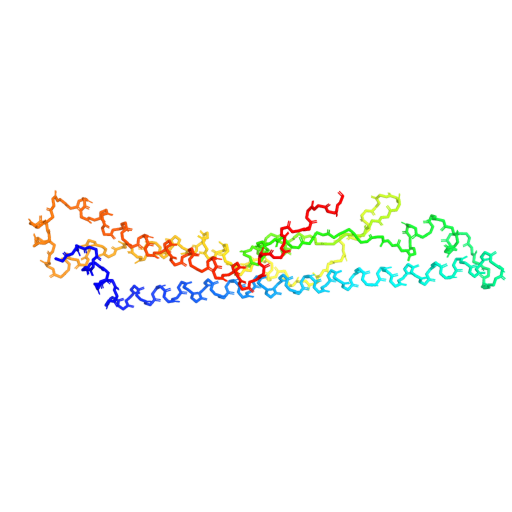 . THR A 1 107 ? 4.341 -2.685 -2.153 1.00 87.31 107 THR A O 1
ATOM 857 N N . VAL A 1 108 ? 4.760 -1.456 -0.323 1.00 83.75 108 VAL A N 1
ATOM 858 C CA . VAL A 1 108 ? 6.031 -0.887 -0.793 1.00 83.75 108 VAL A CA 1
ATOM 859 C C . VAL A 1 108 ? 7.206 -1.704 -0.264 1.00 83.75 108 VAL A C 1
ATOM 861 O O . VAL A 1 108 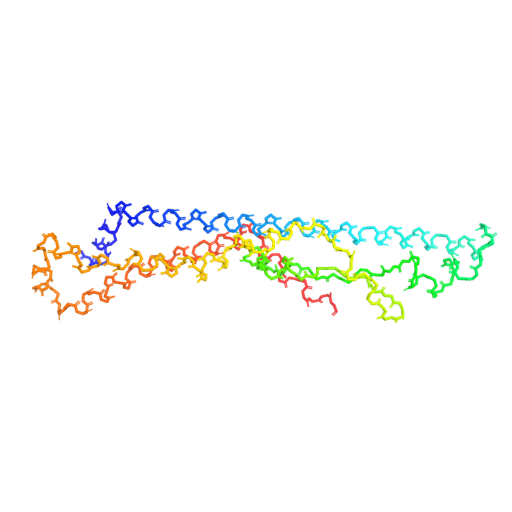? 8.124 -1.991 -1.022 1.00 83.75 108 VAL A O 1
ATOM 864 N N . GLY A 1 109 ? 7.152 -2.152 0.997 1.00 75.44 109 GLY A N 1
ATOM 865 C CA . GLY A 1 109 ? 8.341 -2.570 1.757 1.00 75.44 109 GLY A CA 1
ATOM 866 C C . GLY A 1 109 ? 9.317 -3.535 1.063 1.00 75.44 109 GLY A C 1
ATOM 867 O O . GLY A 1 109 ? 10.520 -3.327 1.137 1.00 75.44 109 GLY A O 1
ATOM 868 N N . GLN A 1 110 ? 8.845 -4.575 0.364 1.00 69.88 110 GLN A N 1
ATOM 869 C CA . GLN A 1 110 ? 9.749 -5.487 -0.365 1.00 69.88 110 GLN A CA 1
ATOM 870 C C . GLN A 1 110 ? 10.197 -4.956 -1.735 1.00 69.88 110 GLN A C 1
ATOM 872 O O . GLN A 1 110 ? 11.261 -5.342 -2.207 1.00 69.88 110 GLN A O 1
ATOM 877 N N . MET A 1 111 ? 9.406 -4.093 -2.378 1.00 75.94 111 MET A N 1
ATOM 878 C CA . MET A 1 111 ? 9.752 -3.497 -3.676 1.00 75.94 111 MET A CA 1
ATOM 879 C C . MET A 1 111 ? 10.812 -2.405 -3.555 1.00 75.94 111 MET A C 1
ATOM 881 O O . MET A 1 111 ? 11.487 -2.131 -4.537 1.00 75.94 111 MET A O 1
ATOM 885 N N . ASP A 1 112 ? 10.955 -1.806 -2.373 1.00 75.00 112 ASP A N 1
ATOM 886 C CA . ASP A 1 112 ? 12.011 -0.831 -2.070 1.00 75.00 112 ASP A CA 1
ATOM 887 C C . ASP A 1 112 ? 13.400 -1.498 -2.041 1.00 75.00 112 ASP A C 1
ATOM 889 O O . ASP A 1 112 ? 14.404 -0.917 -2.428 1.00 75.00 112 ASP A O 1
ATOM 893 N N . LEU A 1 113 ? 13.459 -2.769 -1.623 1.00 73.12 113 LEU A N 1
ATOM 894 C CA . LEU A 1 113 ? 14.710 -3.524 -1.475 1.00 73.12 113 LEU A CA 1
ATOM 895 C C . LEU A 1 113 ? 15.102 -4.319 -2.726 1.00 73.12 113 LEU A C 1
ATOM 897 O O . LEU A 1 113 ? 16.261 -4.708 -2.875 1.00 73.12 113 LEU A O 1
ATOM 901 N N . LEU A 1 114 ? 14.132 -4.644 -3.582 1.00 73.94 114 LEU A N 1
ATOM 902 C CA . LEU A 1 114 ? 14.332 -5.524 -4.729 1.00 73.94 114 LEU A CA 1
ATOM 903 C C . LEU A 1 114 ? 14.445 -4.710 -6.023 1.00 73.94 114 LEU A C 1
ATOM 905 O O . LEU A 1 114 ? 13.589 -3.863 -6.284 1.00 73.94 114 LEU A O 1
ATOM 909 N N . PRO A 1 115 ? 15.431 -4.997 -6.892 1.00 73.75 115 PRO A N 1
ATOM 910 C CA . PRO A 1 115 ? 15.549 -4.297 -8.162 1.00 73.75 115 PRO A CA 1
ATOM 911 C C . PRO A 1 115 ? 14.309 -4.522 -9.030 1.00 73.75 115 PRO A C 1
ATOM 913 O O . PRO A 1 115 ? 13.848 -5.647 -9.223 1.00 73.75 115 PRO A O 1
ATOM 916 N N . SER A 1 116 ? 13.785 -3.434 -9.589 1.00 77.06 116 SER A N 1
ATOM 917 C CA . SER A 1 116 ? 12.578 -3.442 -10.426 1.00 77.06 116 SER A CA 1
ATOM 918 C C . SER A 1 116 ? 12.867 -3.465 -11.934 1.00 77.06 116 SER A C 1
ATOM 920 O O . SER A 1 116 ? 11.934 -3.546 -12.741 1.00 77.06 116 SER A O 1
ATOM 922 N N . ALA A 1 117 ? 14.143 -3.383 -12.319 1.00 80.62 117 ALA A N 1
ATOM 923 C CA . ALA A 1 117 ? 14.622 -3.394 -13.695 1.00 80.62 117 ALA A CA 1
ATOM 924 C C . ALA A 1 117 ? 16.020 -4.028 -13.778 1.00 80.62 117 ALA A C 1
ATOM 926 O O . ALA A 1 117 ? 16.871 -3.757 -12.931 1.00 80.62 117 ALA A O 1
ATOM 927 N N . TYR A 1 118 ? 16.257 -4.829 -14.817 1.00 79.56 118 TYR A N 1
ATOM 928 C CA . TYR A 1 118 ? 17.548 -5.448 -15.116 1.00 79.56 118 TYR A CA 1
ATOM 929 C C . TYR A 1 118 ? 17.906 -5.282 -16.586 1.00 79.56 118 TYR A C 1
ATOM 931 O O . TYR A 1 118 ? 17.050 -5.435 -17.453 1.00 79.56 118 TYR A O 1
ATOM 939 N N . GLN A 1 119 ? 19.185 -5.069 -16.882 1.00 78.56 119 GLN A N 1
ATOM 940 C CA . GLN A 1 119 ? 19.675 -5.143 -18.253 1.00 78.56 119 GLN A CA 1
ATOM 941 C C . GLN A 1 119 ? 20.075 -6.574 -18.598 1.00 78.56 119 GLN A C 1
ATOM 943 O O . GLN A 1 119 ? 20.802 -7.235 -17.854 1.00 78.56 119 GLN A O 1
ATOM 948 N N . VAL A 1 120 ? 19.588 -7.056 -19.738 1.00 80.25 120 VAL A N 1
ATOM 949 C CA . VAL A 1 120 ? 19.902 -8.389 -20.253 1.00 80.25 120 VAL A CA 1
ATOM 950 C C . VAL A 1 120 ? 20.873 -8.254 -21.418 1.00 80.25 120 VAL A C 1
ATOM 952 O O . VAL A 1 120 ? 20.672 -7.443 -22.319 1.00 80.25 120 VAL A O 1
ATOM 955 N N . SER A 1 121 ? 21.919 -9.076 -21.423 1.00 81.00 121 SER A N 1
ATOM 956 C CA . SER A 1 121 ? 22.897 -9.155 -22.511 1.00 81.00 121 SER A CA 1
ATOM 957 C C . SER A 1 121 ? 22.926 -10.557 -23.127 1.00 81.00 121 SER A C 1
ATOM 959 O O . SER A 1 121 ? 22.597 -11.548 -22.472 1.00 81.00 121 SER A O 1
ATOM 961 N N . LEU A 1 122 ? 23.367 -10.669 -24.385 1.00 76.81 122 LEU A N 1
ATOM 962 C CA . LEU A 1 122 ? 23.515 -11.962 -25.080 1.00 76.81 122 LEU A CA 1
ATOM 963 C C . LEU A 1 122 ? 24.468 -12.938 -24.370 1.00 76.81 122 LEU A C 1
ATOM 965 O O . LEU A 1 122 ? 24.376 -14.144 -24.573 1.00 76.81 122 LEU A O 1
ATOM 969 N N . GLN A 1 123 ? 25.384 -12.434 -23.542 1.00 74.31 123 GLN A N 1
ATOM 970 C CA . GLN A 1 123 ? 26.317 -13.257 -22.770 1.00 74.31 123 GLN A CA 1
ATOM 971 C C . GLN A 1 123 ? 25.722 -13.767 -21.449 1.00 74.31 123 GLN A C 1
ATOM 973 O O . GLN A 1 123 ? 26.447 -14.349 -20.644 1.00 74.31 123 GLN A O 1
ATOM 978 N N . GLY A 1 124 ? 24.429 -13.529 -21.193 1.00 63.59 124 GLY A N 1
ATOM 979 C CA . GLY A 1 124 ? 23.773 -13.911 -19.942 1.00 63.59 124 GLY A CA 1
ATOM 980 C C . GLY A 1 124 ? 24.325 -13.171 -18.722 1.00 63.59 124 GLY A C 1
ATOM 981 O O . GLY A 1 124 ? 24.055 -13.562 -17.589 1.00 63.59 124 GLY A O 1
ATOM 982 N N . ARG A 1 125 ? 25.112 -12.106 -18.930 1.00 58.75 125 ARG A N 1
ATOM 983 C CA . ARG A 1 125 ? 25.540 -11.239 -17.837 1.00 58.75 125 ARG A CA 1
ATOM 984 C C . ARG A 1 125 ? 24.372 -10.331 -17.491 1.00 58.75 125 ARG A C 1
ATOM 986 O O . ARG A 1 125 ? 23.945 -9.545 -18.334 1.00 58.75 125 ARG A O 1
ATOM 993 N N . LEU A 1 126 ? 23.902 -10.445 -16.251 1.00 59.25 126 LEU A N 1
ATOM 994 C CA . LEU A 1 126 ? 23.197 -9.376 -15.549 1.00 59.25 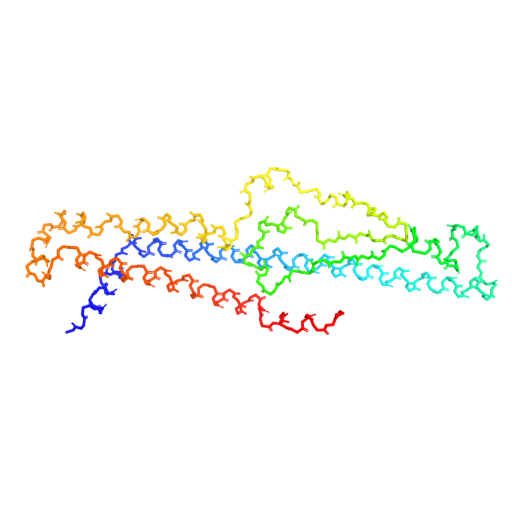126 LEU A CA 1
ATOM 995 C C . LEU A 1 126 ? 24.239 -8.289 -15.279 1.00 59.25 126 LEU A C 1
ATOM 997 O O . LEU A 1 126 ? 24.908 -8.263 -14.246 1.00 59.25 126 LEU A O 1
ATOM 1001 N N . THR A 1 127 ? 24.496 -7.494 -16.305 1.00 56.28 127 THR A N 1
ATOM 1002 C CA . THR A 1 127 ? 25.339 -6.311 -16.240 1.00 56.28 127 THR A CA 1
ATOM 1003 C C . THR A 1 127 ? 24.571 -5.289 -15.413 1.00 56.28 127 THR A C 1
ATOM 1005 O O . THR A 1 127 ? 23.462 -4.904 -15.761 1.00 56.28 127 THR A O 1
ATOM 1008 N N . ASP A 1 128 ? 25.164 -4.918 -14.283 1.00 54.97 128 ASP A N 1
ATOM 1009 C CA . ASP A 1 128 ? 24.678 -3.938 -13.311 1.00 54.97 128 ASP A CA 1
ATOM 1010 C C . ASP A 1 128 ? 23.677 -4.463 -12.265 1.00 54.97 128 ASP A C 1
ATOM 1012 O O . ASP A 1 128 ? 22.508 -4.095 -12.232 1.00 54.97 128 ASP A O 1
ATOM 1016 N N . PHE A 1 129 ? 24.205 -5.155 -11.247 1.00 52.97 129 PHE A N 1
ATOM 1017 C CA . PHE A 1 129 ? 23.654 -5.065 -9.879 1.00 52.97 129 PHE A CA 1
ATOM 1018 C C . PHE A 1 129 ? 23.764 -3.639 -9.290 1.00 52.97 129 PHE A C 1
ATOM 1020 O O . PHE A 1 129 ? 23.353 -3.404 -8.162 1.00 52.97 129 PHE A O 1
ATOM 1027 N N . ALA A 1 130 ? 24.348 -2.701 -10.044 1.00 48.50 130 ALA A N 1
ATOM 1028 C CA . ALA A 1 130 ? 24.762 -1.373 -9.618 1.00 48.50 130 ALA A CA 1
ATOM 1029 C C . ALA A 1 130 ? 24.126 -0.250 -10.454 1.00 48.50 130 ALA A C 1
ATOM 1031 O O . ALA A 1 130 ? 24.713 0.819 -10.608 1.00 48.50 130 ALA A O 1
ATOM 1032 N N . ARG A 1 131 ? 22.880 -0.416 -10.920 1.00 52.53 131 ARG A N 1
ATOM 1033 C CA . ARG A 1 131 ? 21.975 0.746 -10.907 1.00 52.53 131 ARG A CA 1
ATOM 1034 C C . ARG A 1 131 ? 21.492 0.925 -9.475 1.00 52.53 131 ARG A C 1
ATOM 1036 O O . ARG A 1 131 ? 20.314 0.781 -9.178 1.00 52.53 131 ARG A O 1
ATOM 1043 N N . ASP A 1 132 ? 22.462 1.176 -8.602 1.00 48.44 132 ASP A N 1
ATOM 1044 C CA . ASP A 1 132 ? 22.269 1.602 -7.233 1.00 48.44 132 ASP A CA 1
ATOM 1045 C C . ASP A 1 132 ? 21.552 2.945 -7.373 1.00 48.44 132 ASP A C 1
ATOM 1047 O O . ASP A 1 132 ? 22.155 3.989 -7.645 1.00 48.44 132 ASP A O 1
ATOM 1051 N N . THR A 1 133 ? 20.222 2.925 -7.329 1.00 49.94 133 THR A N 1
ATOM 1052 C CA . THR A 1 133 ? 19.501 4.111 -6.902 1.00 49.94 133 THR A CA 1
ATOM 1053 C C . THR A 1 133 ? 20.120 4.420 -5.553 1.00 49.94 133 THR A C 1
ATOM 1055 O O . THR A 1 133 ? 19.962 3.628 -4.633 1.00 49.94 133 THR A O 1
ATOM 1058 N N . LEU A 1 134 ? 20.935 5.478 -5.488 1.00 46.97 134 LEU A N 1
ATOM 1059 C CA . LEU A 1 134 ? 21.580 5.991 -4.279 1.00 46.97 134 LEU A CA 1
ATOM 1060 C C . LEU A 1 134 ? 20.491 6.391 -3.272 1.00 46.97 134 LEU A C 1
ATOM 1062 O O . LEU A 1 134 ? 20.249 7.570 -3.019 1.00 46.97 134 LEU A O 1
ATOM 1066 N N . GLU A 1 135 ? 19.778 5.414 -2.735 1.00 53.41 135 GLU A N 1
ATOM 1067 C CA . GLU A 1 135 ? 18.828 5.579 -1.663 1.00 53.41 135 GLU A CA 1
ATOM 1068 C C . GLU A 1 135 ? 19.623 5.590 -0.372 1.00 53.41 135 GLU A C 1
ATOM 1070 O O . GLU A 1 135 ? 20.540 4.797 -0.151 1.00 53.41 135 GLU A O 1
ATOM 1075 N N . HIS A 1 136 ? 19.336 6.575 0.472 1.00 49.06 136 HIS A N 1
ATOM 1076 C CA . HIS A 1 136 ? 20.043 6.706 1.731 1.00 49.06 136 HIS A CA 1
ATOM 1077 C C . HIS A 1 136 ? 19.850 5.425 2.558 1.00 49.06 136 HIS A C 1
ATOM 1079 O O . HIS A 1 136 ? 18.709 5.093 2.880 1.00 49.06 136 HIS A O 1
ATOM 1085 N N . PRO A 1 137 ? 20.927 4.740 2.987 1.00 52.34 137 PRO A N 1
ATOM 1086 C CA . PRO A 1 137 ? 20.831 3.469 3.716 1.00 52.34 137 PRO A CA 1
ATOM 1087 C C . PRO A 1 137 ? 20.059 3.582 5.041 1.00 52.34 137 PRO A C 1
ATOM 1089 O O . PRO A 1 137 ? 19.520 2.600 5.542 1.00 52.34 137 PRO A O 1
ATOM 1092 N N . VAL A 1 138 ? 19.940 4.796 5.589 1.00 53.59 138 VAL A N 1
ATOM 1093 C CA . VAL A 1 138 ? 19.110 5.099 6.768 1.00 53.59 138 VAL A CA 1
ATOM 1094 C C . VAL A 1 138 ? 17.607 5.013 6.458 1.00 53.59 138 VAL A C 1
ATOM 1096 O O . VAL A 1 138 ? 16.827 4.654 7.333 1.00 53.59 138 VAL A O 1
ATOM 1099 N N . HIS A 1 139 ? 17.201 5.310 5.222 1.00 54.91 139 HIS A N 1
ATOM 1100 C CA . HIS A 1 139 ? 15.809 5.265 4.767 1.00 54.91 139 HIS A CA 1
ATOM 1101 C C . HIS A 1 139 ? 15.335 3.821 4.520 1.00 54.91 139 HIS A C 1
ATOM 1103 O O . HIS A 1 139 ? 14.193 3.487 4.823 1.00 54.91 139 HIS A O 1
ATOM 1109 N N . LEU A 1 140 ? 16.243 2.948 4.070 1.00 56.38 140 LEU A N 1
ATOM 1110 C CA . LEU A 1 140 ? 15.997 1.510 3.901 1.00 56.38 140 LEU A CA 1
ATOM 1111 C C . LEU A 1 140 ? 15.883 0.771 5.248 1.00 56.38 140 LEU A C 1
ATOM 1113 O O . LEU A 1 140 ? 15.163 -0.218 5.360 1.00 56.38 140 LEU A O 1
ATOM 1117 N N . ALA A 1 141 ? 16.566 1.255 6.293 1.00 56.16 141 ALA A N 1
ATOM 1118 C CA . ALA A 1 141 ? 16.606 0.600 7.603 1.00 56.16 141 ALA A CA 1
ATOM 1119 C C . ALA A 1 141 ? 15.330 0.787 8.447 1.00 56.16 141 ALA A C 1
ATOM 1121 O O . ALA A 1 141 ? 15.054 -0.034 9.322 1.00 56.16 141 ALA A O 1
ATOM 1122 N N . THR A 1 142 ? 14.557 1.855 8.222 1.00 61.44 142 THR A N 1
ATOM 1123 C CA . THR A 1 142 ? 13.329 2.145 8.987 1.00 61.44 142 THR A CA 1
ATOM 1124 C C . THR A 1 142 ? 12.059 1.598 8.335 1.00 61.44 142 THR A C 1
ATOM 1126 O O . THR A 1 142 ? 11.046 1.464 9.022 1.00 61.44 142 THR A O 1
ATOM 1129 N N . GLY A 1 143 ? 12.129 1.219 7.054 1.00 66.88 143 GLY A N 1
ATOM 1130 C CA . GLY A 1 143 ? 10.999 0.726 6.272 1.00 66.88 143 GLY A CA 1
ATOM 1131 C C . GLY A 1 143 ? 9.995 1.828 5.917 1.00 66.88 143 GLY A C 1
ATOM 1132 O O . GLY A 1 143 ? 9.730 2.754 6.686 1.00 66.88 143 GLY A O 1
ATOM 1133 N N . THR A 1 144 ? 9.406 1.744 4.725 1.00 79.81 144 THR A N 1
ATOM 1134 C CA . THR A 1 144 ? 8.372 2.690 4.295 1.00 79.81 144 THR A CA 1
ATOM 1135 C C . THR A 1 144 ? 7.073 2.449 5.065 1.00 79.81 144 THR A C 1
ATOM 1137 O O . THR A 1 144 ? 6.604 1.314 5.169 1.00 79.81 144 THR A O 1
ATOM 1140 N N . LEU A 1 145 ? 6.427 3.515 5.551 1.00 88.12 145 LEU A N 1
ATOM 1141 C CA . LEU A 1 145 ? 5.063 3.402 6.067 1.00 88.12 145 LEU A CA 1
ATOM 1142 C C . LEU A 1 145 ? 4.095 3.204 4.893 1.00 88.12 145 LEU A C 1
ATOM 1144 O O . LEU A 1 145 ? 3.763 4.164 4.194 1.00 88.12 145 LEU A O 1
ATOM 1148 N N . ASP A 1 146 ? 3.659 1.963 4.689 1.00 90.50 146 ASP A N 1
ATOM 1149 C CA . ASP A 1 146 ? 2.637 1.556 3.724 1.00 90.50 146 ASP A CA 1
ATOM 1150 C C . ASP A 1 146 ? 1.391 0.989 4.436 1.00 90.50 146 ASP A C 1
ATOM 1152 O O . ASP A 1 146 ? 1.329 0.891 5.666 1.00 90.50 146 ASP A O 1
ATOM 1156 N N . LEU A 1 147 ? 0.343 0.651 3.676 1.00 92.31 147 LEU A N 1
ATOM 1157 C CA . LEU A 1 147 ? -0.885 0.115 4.271 1.00 92.31 147 LEU A CA 1
ATOM 1158 C C . LEU A 1 147 ? -0.644 -1.235 4.968 1.00 92.31 147 LEU A C 1
ATOM 1160 O O . LEU A 1 147 ? -1.232 -1.501 6.017 1.00 92.31 147 LEU A O 1
ATOM 1164 N N . SER A 1 148 ? 0.234 -2.072 4.420 1.00 91.44 148 SER A N 1
ATOM 1165 C CA . SER A 1 148 ? 0.564 -3.375 5.004 1.00 91.44 148 SER A CA 1
ATOM 1166 C C . SER A 1 148 ? 1.273 -3.233 6.348 1.00 91.44 148 SER A C 1
ATOM 1168 O O . SER A 1 148 ? 0.936 -3.948 7.286 1.00 91.44 148 SER A O 1
ATOM 1170 N N . PHE A 1 149 ? 2.164 -2.255 6.495 1.00 91.44 149 PHE A N 1
ATOM 1171 C CA . PHE A 1 149 ? 2.820 -1.916 7.750 1.00 91.44 149 PHE A CA 1
ATOM 1172 C C . PHE A 1 149 ? 1.795 -1.525 8.819 1.00 91.44 149 PHE A C 1
ATOM 1174 O O . PHE A 1 149 ? 1.828 -2.032 9.943 1.00 91.44 149 PHE A O 1
ATOM 1181 N N . VAL A 1 150 ? 0.827 -0.676 8.461 1.00 94.19 150 VAL A N 1
ATOM 1182 C CA . VAL A 1 150 ? -0.255 -0.285 9.376 1.00 94.19 150 VAL A CA 1
ATOM 1183 C C . VAL A 1 150 ? -1.068 -1.509 9.809 1.00 94.19 150 VAL A C 1
ATOM 1185 O O . VAL A 1 150 ? -1.376 -1.646 10.991 1.00 94.19 150 VAL A O 1
ATOM 1188 N N . LEU A 1 151 ? -1.386 -2.424 8.891 1.00 93.62 151 LEU A N 1
ATOM 1189 C CA . LEU A 1 151 ? -2.175 -3.622 9.193 1.00 93.62 151 LEU A CA 1
ATOM 1190 C C . LEU A 1 151 ? -1.405 -4.686 9.991 1.00 93.62 151 LEU A C 1
ATOM 1192 O O . LEU A 1 151 ? -1.996 -5.324 10.858 1.00 93.62 151 LEU A O 1
ATOM 1196 N N . LEU A 1 152 ? -0.114 -4.887 9.725 1.00 92.75 152 LEU A N 1
ATOM 1197 C CA . LEU A 1 152 ? 0.690 -5.908 10.404 1.00 92.75 152 LEU A CA 1
ATOM 1198 C C . LEU A 1 152 ? 1.180 -5.443 11.778 1.00 92.75 152 LEU A C 1
ATOM 1200 O O . LEU A 1 152 ? 1.154 -6.228 12.723 1.00 92.75 152 LEU A O 1
ATOM 1204 N N . TYR A 1 153 ? 1.613 -4.185 11.903 1.00 91.69 153 TYR A N 1
ATOM 1205 C CA . TYR A 1 153 ? 2.284 -3.698 13.112 1.00 91.69 153 TYR A CA 1
ATOM 1206 C C . TYR A 1 153 ? 1.400 -2.807 13.984 1.00 91.69 153 TYR A C 1
ATOM 1208 O O . TYR A 1 153 ? 1.431 -2.927 15.208 1.00 91.69 153 TYR A O 1
ATOM 1216 N N . LEU A 1 154 ? 0.590 -1.922 13.389 1.00 93.69 154 LEU A N 1
ATOM 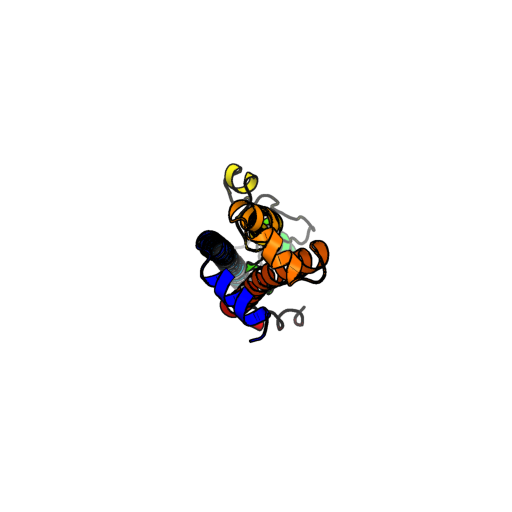1217 C CA . LEU A 1 154 ? -0.185 -0.945 14.164 1.00 93.69 154 LEU A CA 1
ATOM 1218 C C . LEU A 1 154 ? -1.580 -1.456 14.525 1.00 93.69 154 LEU A C 1
ATOM 1220 O O . LEU A 1 154 ? -2.023 -1.262 15.656 1.00 93.69 154 LEU A O 1
ATOM 1224 N N . L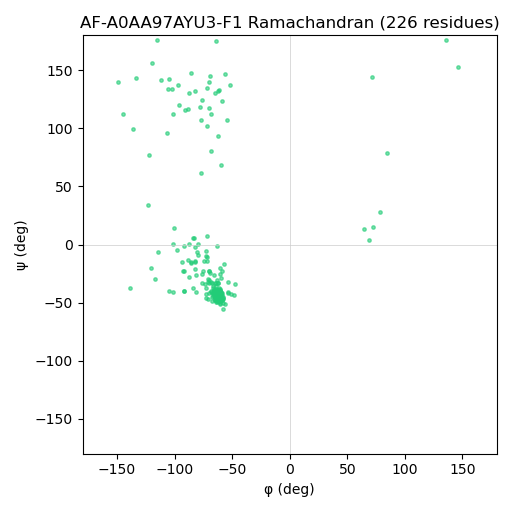EU A 1 155 ? -2.269 -2.145 13.614 1.00 94.81 155 LEU A N 1
ATOM 1225 C CA . LEU A 1 155 ? -3.612 -2.675 13.855 1.00 94.81 155 LEU A CA 1
ATOM 1226 C C . LEU A 1 155 ? -3.701 -3.547 15.124 1.00 94.81 155 LEU A C 1
ATOM 1228 O O . LEU A 1 155 ? -4.671 -3.361 15.861 1.00 94.81 155 LEU A O 1
ATOM 1232 N N . PRO A 1 156 ? -2.730 -4.426 15.457 1.00 94.19 156 PRO A N 1
ATOM 1233 C CA . PRO A 1 156 ? -2.756 -5.163 16.722 1.00 94.19 156 PRO A CA 1
ATOM 1234 C C . PRO A 1 156 ? -2.725 -4.249 17.956 1.00 94.19 156 PRO A C 1
ATOM 1236 O O . PRO A 1 156 ? -3.443 -4.498 18.924 1.00 94.19 156 PRO A O 1
ATOM 1239 N N . LEU A 1 157 ? -1.956 -3.155 17.914 1.00 94.25 157 LEU A N 1
ATOM 1240 C CA . LEU A 1 157 ? -1.908 -2.163 18.995 1.00 94.25 157 LEU A CA 1
ATOM 1241 C C . LEU A 1 157 ? -3.245 -1.430 19.131 1.00 94.25 157 LEU A C 1
ATOM 1243 O O . LEU A 1 157 ? -3.740 -1.247 20.242 1.00 94.25 157 LEU A O 1
ATOM 1247 N N . PHE A 1 158 ? -3.873 -1.072 18.008 1.00 92.75 158 PHE A N 1
ATOM 1248 C CA . PHE A 1 158 ? -5.220 -0.504 18.018 1.00 92.75 158 PHE A CA 1
ATOM 1249 C C . PHE A 1 158 ? -6.253 -1.510 18.531 1.00 92.75 158 PHE A C 1
ATOM 1251 O O . PHE A 1 158 ? -7.111 -1.131 19.317 1.00 92.75 158 PHE A O 1
ATOM 1258 N N . ALA A 1 159 ? -6.162 -2.791 18.174 1.00 92.00 159 ALA A N 1
ATOM 1259 C CA . ALA A 1 159 ? -7.054 -3.821 18.701 1.00 92.00 159 ALA A CA 1
ATOM 1260 C C . ALA A 1 159 ? -6.942 -3.949 20.234 1.00 92.00 159 ALA A C 1
ATOM 1262 O O . ALA A 1 159 ? -7.959 -4.050 20.926 1.00 92.00 159 ALA A O 1
ATOM 1263 N N . LEU A 1 160 ? -5.727 -3.860 20.787 1.00 91.19 160 LEU A N 1
ATOM 1264 C CA . LEU A 1 160 ? -5.508 -3.793 22.236 1.00 91.19 160 LEU A CA 1
ATOM 1265 C C . LEU A 1 160 ? -6.093 -2.507 22.842 1.00 91.19 160 LEU A C 1
ATOM 1267 O O . LEU A 1 160 ? -6.860 -2.574 23.802 1.00 91.19 160 LEU A O 1
ATOM 1271 N N . ALA A 1 161 ? -5.824 -1.343 22.246 1.00 87.88 161 ALA A N 1
ATOM 1272 C CA . ALA A 1 161 ? -6.358 -0.060 22.711 1.00 87.88 161 ALA A CA 1
ATOM 1273 C C . ALA A 1 161 ? -7.897 0.018 22.634 1.00 87.88 161 ALA A C 1
ATOM 1275 O O . ALA A 1 161 ? -8.537 0.662 23.458 1.00 87.88 161 ALA A O 1
ATOM 1276 N N . PHE A 1 162 ? -8.517 -0.677 21.682 1.00 85.44 162 PHE A N 1
ATOM 1277 C CA . PHE A 1 162 ? -9.971 -0.793 21.571 1.00 85.44 162 PHE A CA 1
ATOM 1278 C C . PHE A 1 162 ? -10.566 -1.816 22.540 1.00 85.44 162 PHE A C 1
ATOM 1280 O O . PHE A 1 162 ? -11.788 -1.908 22.626 1.00 85.44 162 PHE A O 1
ATOM 1287 N N . SER A 1 163 ? -9.766 -2.616 23.245 1.00 88.00 163 SER A N 1
ATOM 1288 C CA . SER A 1 163 ? -10.272 -3.708 24.087 1.00 88.00 163 SER A CA 1
ATOM 1289 C C . SER A 1 163 ? -9.900 -3.587 25.567 1.00 88.00 163 SER A C 1
ATOM 1291 O O . SER A 1 163 ? -10.602 -4.159 26.400 1.00 88.00 163 SER A O 1
ATOM 1293 N N . PHE A 1 164 ? -8.870 -2.814 25.925 1.00 86.81 164 PHE A N 1
ATOM 1294 C CA . PHE A 1 164 ? -8.349 -2.771 27.298 1.00 86.81 164 PHE A CA 1
ATOM 1295 C C . PHE A 1 164 ? -9.356 -2.269 28.350 1.00 86.81 164 PHE A C 1
ATOM 1297 O O . PHE A 1 164 ? -9.339 -2.743 29.485 1.00 86.81 164 PHE A O 1
ATOM 1304 N N . ASP A 1 165 ? -10.247 -1.339 27.996 1.00 86.56 165 ASP A N 1
ATOM 1305 C CA . ASP A 1 165 ? -11.170 -0.698 28.942 1.00 86.56 165 ASP A CA 1
ATOM 1306 C C . ASP A 1 165 ? -12.528 -1.414 29.057 1.00 86.56 165 ASP A C 1
ATOM 1308 O O . ASP A 1 165 ? -13.364 -1.017 29.867 1.00 86.56 165 ASP A O 1
ATOM 1312 N N . LEU A 1 166 ? -12.753 -2.493 28.291 1.00 85.25 166 LEU A N 1
ATOM 1313 C CA . LEU A 1 166 ? -14.053 -3.168 28.165 1.00 85.25 166 LEU A CA 1
ATOM 1314 C C . LEU A 1 166 ? -14.692 -3.524 29.512 1.00 85.25 166 LEU A C 1
ATOM 1316 O O . LEU A 1 166 ? -15.900 -3.361 29.667 1.00 85.25 166 LEU A O 1
ATOM 1320 N N . VAL A 1 167 ? -13.895 -4.031 30.457 1.00 84.25 167 VAL A N 1
ATOM 1321 C CA . VAL A 1 167 ? -14.349 -4.443 31.797 1.00 84.25 167 VAL A CA 1
ATOM 1322 C C . VAL A 1 167 ? -14.001 -3.393 32.850 1.00 84.25 167 VAL A C 1
ATOM 1324 O O . VAL A 1 167 ? -14.818 -3.117 33.727 1.00 84.25 167 VAL A O 1
ATOM 1327 N N . SER A 1 168 ? -12.802 -2.810 32.771 1.00 85.62 168 SER A N 1
ATOM 1328 C CA . SER A 1 168 ? -12.307 -1.848 33.761 1.00 85.62 168 SER A CA 1
ATOM 1329 C C . SER A 1 168 ? -13.181 -0.601 33.836 1.00 85.62 168 SER A C 1
ATOM 1331 O O . SER A 1 168 ? -13.481 -0.147 34.932 1.00 85.62 168 SER A O 1
ATOM 1333 N N . ARG A 1 169 ? -13.694 -0.122 32.699 1.00 85.38 169 ARG A N 1
ATOM 1334 C CA . ARG A 1 169 ? -14.529 1.080 32.650 1.00 85.38 169 ARG A CA 1
ATOM 1335 C C . ARG A 1 169 ? -15.857 0.923 33.379 1.00 85.38 169 ARG A C 1
ATOM 1337 O O . ARG A 1 169 ? -16.186 1.732 34.229 1.00 85.38 169 ARG A O 1
ATOM 1344 N N . GLU A 1 170 ? -16.580 -0.172 33.136 1.00 85.94 170 GLU A N 1
ATOM 1345 C CA . GLU A 1 170 ? -17.828 -0.452 33.871 1.00 85.94 170 GLU A CA 1
ATOM 1346 C C . GLU A 1 170 ? -17.572 -0.707 35.364 1.00 85.94 170 GLU A C 1
ATOM 1348 O O . GLU A 1 170 ? -18.459 -0.540 36.204 1.00 85.94 170 GLU A O 1
ATOM 1353 N N . ARG A 1 171 ? -16.368 -1.177 35.710 1.00 87.19 171 ARG A N 1
ATOM 1354 C CA . ARG A 1 171 ? -15.971 -1.387 37.102 1.00 87.19 171 ARG A CA 1
ATOM 1355 C C . ARG A 1 171 ? -15.715 -0.057 37.811 1.00 87.19 171 ARG A C 1
ATOM 1357 O O . ARG A 1 171 ? -16.144 0.081 38.953 1.00 87.19 171 ARG A O 1
ATOM 1364 N N . GLU A 1 172 ? -15.046 0.882 37.150 1.00 88.94 172 GLU A N 1
ATOM 1365 C CA . GLU A 1 172 ? -14.779 2.239 37.648 1.00 88.94 172 GLU A CA 1
ATOM 1366 C C . GLU A 1 172 ? -16.062 3.074 37.744 1.00 88.94 172 GLU A C 1
ATOM 1368 O O . GLU A 1 172 ? -16.290 3.720 38.763 1.00 88.94 172 GLU A O 1
ATOM 1373 N N . ASP A 1 173 ? -16.952 2.962 36.754 1.00 86.38 173 ASP A N 1
ATOM 1374 C CA . ASP A 1 173 ? -18.262 3.630 36.743 1.00 86.38 173 ASP A CA 1
ATOM 1375 C C . ASP A 1 173 ? -19.272 2.996 37.728 1.00 86.38 173 ASP A C 1
ATOM 1377 O O . ASP A 1 173 ? -20.390 3.484 37.899 1.00 86.38 173 ASP A O 1
ATOM 1381 N N . GLY A 1 174 ? -18.914 1.880 38.379 1.00 86.31 174 GLY A N 1
ATOM 1382 C CA . GLY A 1 174 ? -19.776 1.156 39.322 1.00 86.31 174 GLY A CA 1
ATOM 1383 C C . GLY A 1 174 ? -20.982 0.455 38.676 1.00 86.31 174 GLY A C 1
ATOM 1384 O O . GLY A 1 174 ? -21.795 -0.162 39.371 1.00 86.31 174 GLY A O 1
ATOM 1385 N N . THR A 1 175 ? -21.095 0.492 37.349 1.00 88.12 175 THR A N 1
ATOM 1386 C CA . THR A 1 175 ? -22.205 -0.055 36.556 1.00 88.12 175 THR A CA 1
ATOM 1387 C C . THR A 1 175 ? -22.080 -1.553 36.297 1.00 88.12 175 THR A C 1
ATOM 1389 O O . THR A 1 175 ? -23.071 -2.197 35.945 1.00 88.12 175 THR A O 1
ATOM 1392 N N . LEU A 1 176 ? -20.907 -2.154 36.534 1.00 85.00 176 LEU A N 1
ATOM 1393 C CA . LEU A 1 176 ? -20.639 -3.565 36.236 1.00 85.00 176 LEU A CA 1
ATOM 1394 C C . LEU A 1 176 ? -21.664 -4.525 36.864 1.00 85.00 176 LEU A C 1
ATOM 1396 O O . LEU A 1 176 ? -22.110 -5.465 36.209 1.00 85.00 176 LEU A O 1
ATOM 1400 N N . ARG A 1 177 ? -22.077 -4.291 38.120 1.00 84.75 177 ARG A N 1
ATOM 1401 C CA . ARG A 1 177 ? -23.082 -5.143 38.790 1.00 84.75 177 ARG A CA 1
ATOM 1402 C C . ARG A 1 177 ? -24.449 -5.039 38.114 1.00 84.75 177 ARG A C 1
ATOM 1404 O O . ARG A 1 177 ? -25.115 -6.055 37.961 1.00 84.75 177 ARG A O 1
ATOM 1411 N N . LEU A 1 178 ? -24.840 -3.841 37.678 1.00 85.75 178 LEU A N 1
ATOM 1412 C CA . LEU A 1 178 ? -26.109 -3.603 36.989 1.00 85.75 178 LEU A CA 1
ATOM 1413 C C . LEU A 1 178 ? -26.129 -4.291 35.614 1.00 85.75 178 LEU A C 1
ATOM 1415 O O . LEU A 1 178 ? -27.092 -4.973 35.267 1.00 85.75 178 LEU A O 1
ATOM 1419 N N . VAL A 1 179 ? -25.031 -4.171 34.865 1.00 84.31 179 VAL A N 1
ATOM 1420 C CA . VAL A 1 179 ? -24.853 -4.814 33.556 1.00 84.31 179 VAL A CA 1
ATOM 1421 C C . VAL A 1 179 ? -24.909 -6.336 33.679 1.00 84.31 179 VAL A C 1
ATOM 1423 O O . VAL A 1 179 ? -25.554 -6.995 32.868 1.00 84.31 179 VAL A O 1
ATOM 1426 N N . LEU A 1 180 ? -24.287 -6.910 34.713 1.00 84.44 180 LEU A N 1
ATOM 1427 C CA . LEU A 1 180 ? -24.287 -8.357 34.944 1.00 84.44 180 LEU A CA 1
ATOM 1428 C C . LEU A 1 180 ? -25.646 -8.925 35.362 1.00 84.44 180 LEU A C 1
ATOM 1430 O O . LEU A 1 180 ? -25.885 -10.100 35.117 1.00 84.44 180 LEU A O 1
ATOM 1434 N N . VAL A 1 181 ? -26.532 -8.120 35.954 1.00 86.88 181 VAL A N 1
ATOM 1435 C CA . VAL A 1 181 ? -27.916 -8.537 36.244 1.00 86.88 181 VAL A CA 1
ATOM 1436 C C . VAL A 1 181 ? -28.741 -8.642 34.956 1.00 86.88 181 VAL A C 1
ATOM 1438 O O . VAL A 1 181 ? -29.620 -9.492 34.855 1.00 86.88 181 VAL A O 1
ATOM 1441 N N . GLN A 1 182 ? -28.451 -7.801 33.959 1.00 80.81 182 GLN A N 1
ATOM 1442 C CA . GLN A 1 182 ? -29.132 -7.817 32.658 1.00 80.81 182 GLN A CA 1
ATOM 1443 C C . GLN A 1 182 ? -28.495 -8.787 31.655 1.00 80.81 182 GLN A C 1
ATOM 1445 O O . GLN A 1 182 ? -29.159 -9.286 30.745 1.00 80.81 182 GLN A O 1
ATOM 1450 N N . ALA A 1 183 ? -27.196 -9.034 31.787 1.00 79.31 183 ALA A N 1
ATOM 1451 C CA . ALA A 1 183 ? -26.460 -9.942 30.930 1.00 79.31 183 ALA A CA 1
ATOM 1452 C C . ALA A 1 183 ? -26.557 -11.387 31.428 1.00 79.31 183 ALA A C 1
ATOM 1454 O O . ALA A 1 183 ? -26.509 -11.669 32.617 1.00 79.31 183 ALA A O 1
ATOM 1455 N N . THR A 1 184 ? -26.543 -12.344 30.502 1.00 78.56 184 THR A N 1
ATOM 1456 C CA . THR A 1 184 ? -26.515 -13.783 30.822 1.00 78.56 184 THR A CA 1
ATOM 1457 C C . THR A 1 184 ? -25.158 -14.264 31.374 1.00 78.56 184 THR A C 1
ATOM 1459 O O . THR A 1 184 ? -24.939 -15.466 31.496 1.00 78.56 184 THR A O 1
ATOM 1462 N N . GLY A 1 185 ? -24.214 -13.351 31.647 1.00 84.12 185 GLY A N 1
ATOM 1463 C CA . GLY A 1 185 ? -22.888 -13.632 32.205 1.00 84.12 185 GLY A CA 1
ATOM 1464 C C . GLY A 1 185 ? -21.777 -12.703 31.691 1.00 84.12 185 GLY A C 1
ATOM 1465 O O . GLY A 1 185 ? -21.829 -12.211 30.562 1.00 84.12 185 GLY A O 1
ATOM 1466 N N . LEU A 1 186 ? -20.728 -12.513 32.506 1.00 84.12 186 LEU A N 1
ATOM 1467 C CA . LEU A 1 186 ? -19.607 -11.597 32.224 1.00 84.12 186 LEU A CA 1
ATOM 1468 C C . LEU A 1 186 ? -18.883 -11.927 30.914 1.00 84.12 186 LEU A C 1
ATOM 1470 O O . LEU A 1 186 ? -18.641 -11.041 30.099 1.00 84.12 186 LEU A O 1
ATOM 1474 N N . ARG A 1 187 ? -18.565 -13.210 30.692 1.00 86.00 187 ARG A N 1
ATOM 1475 C CA . ARG A 1 187 ? -17.841 -13.665 29.492 1.00 86.00 187 ARG A CA 1
ATOM 1476 C C . ARG A 1 187 ? -18.637 -13.402 28.217 1.00 86.00 187 ARG A C 1
ATOM 1478 O O . ARG A 1 187 ? -18.099 -12.854 27.265 1.00 86.00 187 ARG A O 1
ATOM 1485 N N . GLY A 1 188 ? -19.920 -13.769 28.205 1.00 85.50 188 GLY A N 1
ATOM 1486 C CA . GLY A 1 188 ? -20.787 -13.579 27.040 1.00 85.50 188 GLY A CA 1
ATOM 1487 C C . GLY A 1 188 ? -21.009 -12.103 26.717 1.00 85.50 188 GLY A C 1
ATOM 1488 O O . GLY A 1 188 ? -20.981 -11.719 25.551 1.00 85.50 188 GLY A O 1
ATOM 1489 N N . TRP A 1 189 ? -21.169 -11.265 27.742 1.00 86.38 189 TRP A N 1
ATOM 1490 C CA . TRP A 1 189 ? -21.255 -9.817 27.575 1.00 86.38 189 TRP A CA 1
ATOM 1491 C C . TRP A 1 189 ? -19.954 -9.219 27.019 1.00 86.38 189 TRP A C 1
ATOM 1493 O O . TRP A 1 189 ? -19.991 -8.529 25.999 1.00 86.38 189 TRP A O 1
ATOM 1503 N N . ALA A 1 190 ? -18.806 -9.556 27.615 1.00 87.06 190 ALA A N 1
ATOM 1504 C CA . ALA A 1 190 ? -17.503 -9.056 27.180 1.00 87.06 190 ALA A CA 1
ATOM 1505 C C . ALA A 1 190 ? -17.176 -9.482 25.741 1.00 87.06 190 ALA A C 1
ATOM 1507 O O . ALA A 1 190 ? -16.758 -8.651 24.939 1.00 87.06 190 ALA A O 1
ATOM 1508 N N . LEU A 1 191 ? -17.435 -10.746 25.380 1.00 88.19 191 LEU A N 1
ATOM 1509 C CA . LEU A 1 191 ? -17.221 -11.257 24.022 1.00 88.19 191 LEU A CA 1
ATOM 1510 C C . LEU A 1 191 ? -18.107 -10.557 22.991 1.00 88.19 191 LEU A C 1
ATOM 1512 O O . LEU A 1 191 ? -17.631 -10.225 21.911 1.00 88.19 191 LEU A O 1
ATOM 1516 N N . ARG A 1 192 ? -19.382 -10.299 23.308 1.00 86.56 192 ARG A N 1
ATOM 1517 C CA . ARG A 1 192 ? -20.281 -9.563 22.403 1.00 86.56 192 ARG A CA 1
ATOM 1518 C C . ARG A 1 192 ? -19.791 -8.137 22.179 1.00 86.56 192 ARG A C 1
ATOM 1520 O O . ARG A 1 192 ? -19.745 -7.684 21.040 1.00 86.56 192 ARG A O 1
ATOM 1527 N N . ARG A 1 193 ? -19.389 -7.446 23.246 1.00 86.19 193 ARG A N 1
ATOM 1528 C CA . ARG A 1 193 ? -18.886 -6.069 23.162 1.00 86.19 193 ARG A CA 1
ATOM 1529 C C . ARG A 1 193 ? -17.557 -5.999 22.406 1.00 86.19 193 ARG A C 1
ATOM 1531 O O . ARG A 1 193 ? -17.387 -5.142 21.541 1.00 86.19 193 ARG A O 1
ATOM 1538 N N . LEU A 1 194 ? -16.665 -6.960 22.650 1.00 89.38 194 LEU A N 1
ATOM 1539 C CA . LEU A 1 194 ? -15.435 -7.140 21.882 1.00 89.38 194 LEU A CA 1
ATOM 1540 C C . LEU A 1 194 ? -15.729 -7.396 20.399 1.00 89.38 194 LEU A C 1
ATOM 1542 O O . LEU A 1 194 ? -15.107 -6.768 19.553 1.00 89.38 194 LEU A O 1
ATOM 1546 N N . ALA A 1 195 ? -16.699 -8.256 20.075 1.00 89.94 195 ALA A N 1
ATOM 1547 C CA . ALA A 1 195 ? -17.073 -8.560 18.694 1.00 89.94 195 ALA A CA 1
ATOM 1548 C C . ALA A 1 195 ? -17.599 -7.327 17.946 1.00 89.94 195 ALA A C 1
ATOM 1550 O O . ALA A 1 195 ? -17.243 -7.124 16.788 1.00 89.94 195 ALA A O 1
ATOM 1551 N N . VAL A 1 196 ? -18.390 -6.468 18.603 1.00 87.81 196 VAL A N 1
ATOM 1552 C CA . VAL A 1 196 ? -18.823 -5.193 18.007 1.00 87.81 196 VAL A CA 1
ATOM 1553 C C . VAL A 1 196 ? -17.613 -4.302 17.717 1.00 87.81 196 VAL A C 1
ATOM 1555 O O . VAL A 1 196 ? -17.477 -3.816 16.597 1.00 87.81 196 VAL A O 1
ATOM 1558 N N . ARG A 1 197 ? -16.702 -4.120 18.682 1.00 88.62 197 ARG A N 1
ATOM 1559 C CA . ARG A 1 197 ? -15.502 -3.281 18.501 1.00 88.62 197 ARG A CA 1
ATOM 1560 C C . ARG A 1 197 ? -14.558 -3.828 17.427 1.00 88.62 197 ARG A C 1
ATOM 1562 O O . ARG A 1 197 ? -14.087 -3.065 16.587 1.00 88.62 197 ARG A O 1
ATOM 1569 N N . ALA A 1 198 ? -14.343 -5.142 17.405 1.00 90.31 198 ALA A N 1
ATOM 1570 C CA . ALA A 1 198 ? -13.584 -5.824 16.363 1.00 90.31 198 ALA A CA 1
ATOM 1571 C C . ALA A 1 198 ? -14.247 -5.655 14.989 1.00 90.31 198 ALA A C 1
ATOM 1573 O O . ALA A 1 198 ? -13.564 -5.349 14.019 1.00 90.31 198 ALA A O 1
ATOM 1574 N N . GLY A 1 199 ? -15.575 -5.776 14.909 1.00 91.00 199 GLY A N 1
ATOM 1575 C CA . GLY A 1 199 ? -16.334 -5.540 13.682 1.00 91.00 199 GLY A CA 1
ATOM 1576 C C . GLY A 1 199 ? -16.177 -4.115 13.152 1.00 91.00 199 GLY A C 1
ATOM 1577 O O . GLY A 1 199 ? -16.007 -3.933 11.950 1.00 91.00 199 GLY A O 1
ATOM 1578 N N . VAL A 1 200 ? -16.162 -3.107 14.032 1.00 89.31 200 VAL A N 1
ATOM 1579 C CA . VAL A 1 200 ? -15.877 -1.716 13.642 1.00 89.31 200 VAL A CA 1
ATOM 1580 C C . VAL A 1 200 ? -14.457 -1.579 13.100 1.00 89.31 200 VAL A C 1
ATOM 1582 O O . VAL A 1 200 ? -14.288 -1.043 12.010 1.00 89.31 200 VAL A O 1
ATOM 1585 N N . LEU A 1 201 ? -13.449 -2.091 13.814 1.00 92.00 201 LEU A N 1
ATOM 1586 C CA . LEU A 1 201 ? -12.054 -2.040 13.366 1.00 92.00 201 LEU A CA 1
ATOM 1587 C C . LEU A 1 201 ? -11.862 -2.719 12.006 1.00 92.00 201 LEU A C 1
ATOM 1589 O O . LEU A 1 201 ? -11.322 -2.110 11.088 1.00 92.00 201 LEU A O 1
ATOM 1593 N N . LEU A 1 202 ? -12.359 -3.947 11.850 1.00 93.81 202 LEU A N 1
ATOM 1594 C CA . LEU A 1 202 ? -12.290 -4.685 10.588 1.00 93.81 202 LEU A CA 1
ATOM 1595 C C . LEU A 1 202 ? -13.055 -3.967 9.474 1.00 93.81 202 LEU A C 1
ATOM 1597 O O . LEU A 1 202 ? -12.563 -3.884 8.352 1.00 93.81 202 LEU A O 1
ATOM 1601 N N . GLY A 1 203 ? -14.226 -3.405 9.784 1.00 94.19 203 GLY A N 1
ATOM 1602 C CA . GLY A 1 203 ? -15.000 -2.594 8.851 1.00 94.19 203 GLY A CA 1
ATOM 1603 C C . GLY A 1 203 ? -14.211 -1.386 8.348 1.00 94.19 203 GLY A C 1
ATOM 1604 O O . GLY A 1 203 ? -14.196 -1.135 7.147 1.00 94.19 203 GLY A O 1
ATOM 1605 N N . LEU A 1 204 ? -13.496 -0.684 9.233 1.00 93.75 204 LEU A N 1
ATOM 1606 C CA . LEU A 1 204 ? -12.608 0.417 8.849 1.00 93.75 204 LEU A CA 1
ATOM 1607 C C . LEU A 1 204 ? -11.464 -0.064 7.947 1.00 93.75 204 LEU A C 1
ATOM 1609 O O . LEU A 1 204 ? -11.223 0.561 6.917 1.00 93.75 204 LEU A O 1
ATOM 1613 N N . CYS A 1 205 ? -10.813 -1.189 8.274 1.00 95.00 205 CYS A N 1
ATOM 1614 C CA . CYS A 1 205 ? -9.761 -1.773 7.434 1.00 95.00 205 CYS A CA 1
ATOM 1615 C C . CYS A 1 205 ? -10.274 -2.108 6.027 1.00 95.00 205 CYS A C 1
ATOM 1617 O O . CYS A 1 205 ? -9.636 -1.770 5.033 1.00 95.00 205 CYS A O 1
ATOM 1619 N N . VAL A 1 206 ? -11.434 -2.767 5.936 1.00 95.19 206 VAL A N 1
ATOM 1620 C CA . VAL A 1 206 ? -12.043 -3.156 4.656 1.00 95.19 206 VAL A CA 1
ATOM 1621 C C . VAL A 1 206 ? -12.442 -1.920 3.861 1.00 95.19 206 VAL A C 1
ATOM 1623 O O . VAL A 1 206 ? -12.136 -1.847 2.677 1.00 95.19 206 VAL A O 1
ATOM 1626 N N . LEU A 1 207 ? -13.077 -0.930 4.493 1.00 94.50 207 LEU A N 1
ATOM 1627 C CA . LEU A 1 207 ? -13.454 0.315 3.825 1.00 94.50 207 LEU A CA 1
ATOM 1628 C C . LEU A 1 207 ? -12.228 1.060 3.294 1.00 94.50 207 LEU A C 1
ATOM 1630 O O . LEU A 1 207 ? -12.234 1.479 2.140 1.00 94.50 207 LEU A O 1
ATOM 1634 N N . ALA A 1 208 ? -11.168 1.180 4.098 1.00 93.38 208 ALA A N 1
ATOM 1635 C CA . ALA A 1 208 ? -9.912 1.788 3.675 1.00 93.38 208 ALA A CA 1
ATOM 1636 C C . ALA A 1 208 ? -9.263 1.000 2.527 1.00 93.38 208 ALA A C 1
ATOM 1638 O O . ALA A 1 208 ? -8.804 1.601 1.560 1.00 93.38 208 ALA A O 1
ATOM 1639 N N . GLY A 1 209 ? -9.282 -0.335 2.586 1.00 92.19 209 GLY A N 1
ATOM 1640 C CA . GLY A 1 209 ? -8.764 -1.196 1.525 1.00 92.19 209 GLY A CA 1
ATOM 1641 C C . GLY A 1 209 ? -9.550 -1.068 0.219 1.00 92.19 209 GLY A C 1
ATOM 1642 O O . GLY A 1 209 ? -8.956 -0.889 -0.839 1.00 92.19 209 GLY A O 1
ATOM 1643 N N . VAL A 1 210 ? -10.883 -1.085 0.274 1.00 93.00 210 VAL A N 1
ATOM 1644 C CA . VAL A 1 210 ? -11.747 -0.905 -0.904 1.00 93.00 210 VAL A CA 1
ATOM 1645 C C . VAL A 1 210 ? -11.578 0.494 -1.494 1.00 93.00 210 VAL A C 1
ATOM 1647 O O . VAL A 1 210 ? -11.412 0.629 -2.706 1.00 93.00 210 VAL A O 1
ATOM 1650 N N . ALA A 1 211 ? -11.567 1.531 -0.653 1.00 91.38 211 ALA A N 1
ATOM 1651 C CA . ALA A 1 211 ? -11.327 2.901 -1.092 1.00 91.38 211 ALA A CA 1
ATOM 1652 C C . ALA A 1 211 ? -9.937 3.042 -1.726 1.00 91.38 211 ALA A C 1
ATOM 1654 O O . ALA A 1 211 ? -9.815 3.586 -2.819 1.00 91.38 211 ALA A O 1
ATOM 1655 N N . GLY A 1 212 ? -8.901 2.488 -1.092 1.00 90.38 212 GLY A N 1
ATOM 1656 C CA . GLY A 1 212 ? -7.544 2.456 -1.627 1.00 90.38 212 GLY A CA 1
ATOM 1657 C C . GLY A 1 212 ? -7.476 1.754 -2.980 1.00 90.38 212 GLY A C 1
ATOM 1658 O O . GLY A 1 212 ? -6.896 2.288 -3.921 1.00 90.38 212 GLY A O 1
ATOM 1659 N N . TYR A 1 213 ? -8.129 0.603 -3.127 1.00 89.69 213 TYR A N 1
ATOM 1660 C CA . TYR A 1 213 ? -8.168 -0.147 -4.383 1.00 89.69 213 TYR A CA 1
ATOM 1661 C C . TYR A 1 213 ? -8.851 0.650 -5.503 1.00 89.69 213 TYR A C 1
ATOM 1663 O O . TYR A 1 213 ? -8.337 0.717 -6.622 1.00 89.69 213 TYR A O 1
ATOM 1671 N N . ALA A 1 214 ? -9.971 1.308 -5.189 1.00 88.44 214 ALA A N 1
ATOM 1672 C CA . ALA A 1 214 ? -10.695 2.157 -6.130 1.00 88.44 214 ALA A CA 1
ATOM 1673 C C . ALA A 1 214 ? -9.875 3.391 -6.551 1.00 88.44 214 ALA A C 1
ATOM 1675 O O . ALA A 1 214 ? -9.806 3.708 -7.736 1.00 88.44 214 ALA A O 1
ATOM 1676 N N . LEU A 1 215 ? -9.215 4.060 -5.600 1.00 85.50 215 LEU A N 1
ATOM 1677 C CA . LEU A 1 215 ? -8.437 5.282 -5.839 1.00 85.50 215 LEU A CA 1
ATOM 1678 C C . LEU A 1 215 ? -7.114 5.022 -6.571 1.00 85.50 215 LEU A C 1
ATOM 1680 O O . LEU A 1 215 ? -6.669 5.847 -7.364 1.00 85.50 215 LEU A O 1
ATOM 1684 N N . THR A 1 216 ? -6.479 3.877 -6.319 1.00 80.81 216 THR A N 1
ATOM 1685 C CA . THR A 1 216 ? -5.173 3.524 -6.908 1.00 80.81 216 THR A CA 1
ATOM 1686 C C . THR A 1 216 ? -5.290 2.836 -8.270 1.00 80.81 216 THR A C 1
ATOM 1688 O O . THR A 1 216 ? -4.274 2.535 -8.902 1.00 80.81 216 THR A O 1
ATOM 1691 N N . GLY A 1 217 ? -6.518 2.645 -8.766 1.00 69.38 217 GLY A N 1
ATOM 1692 C CA . GLY A 1 217 ? -6.781 2.116 -10.102 1.00 69.38 217 GLY A CA 1
ATOM 1693 C C . GLY A 1 217 ? -6.618 0.601 -10.207 1.00 69.38 217 GLY A C 1
ATOM 1694 O O . GLY A 1 217 ? -6.317 0.098 -11.289 1.00 69.38 217 GLY A O 1
ATOM 1695 N N . GLY A 1 218 ? -6.836 -0.143 -9.116 1.00 61.00 218 GLY A N 1
ATOM 1696 C CA . GLY A 1 218 ? -6.678 -1.600 -9.084 1.00 61.00 218 GLY A CA 1
ATOM 1697 C C . GLY A 1 218 ? -7.529 -2.364 -10.116 1.00 61.00 218 GLY A C 1
ATOM 1698 O O . GLY A 1 218 ? -7.209 -3.509 -10.446 1.00 61.00 218 GLY A O 1
ATOM 1699 N N . ALA A 1 219 ? -8.551 -1.721 -10.692 1.00 45.66 219 ALA A N 1
ATOM 1700 C CA . ALA A 1 219 ? -9.360 -2.239 -11.797 1.00 45.66 219 ALA A CA 1
ATOM 1701 C C . ALA A 1 219 ? -8.614 -2.314 -13.151 1.00 45.66 219 ALA A C 1
ATOM 1703 O O . ALA A 1 219 ? -8.989 -3.109 -14.007 1.00 45.66 219 ALA A O 1
ATOM 1704 N N . GLY A 1 220 ? -7.546 -1.533 -13.358 1.00 48.56 220 GLY A N 1
ATOM 1705 C CA . GLY A 1 220 ? -6.798 -1.507 -14.625 1.00 48.56 220 GLY A CA 1
ATOM 1706 C C . GLY A 1 220 ? -5.760 -2.627 -14.791 1.00 48.56 220 GLY A C 1
ATOM 1707 O O . GLY A 1 220 ? -5.279 -2.861 -15.895 1.00 48.56 220 GLY A O 1
ATOM 1708 N N . GLY A 1 221 ? -5.400 -3.329 -13.710 1.00 46.47 221 GLY A N 1
ATOM 1709 C CA . GLY A 1 221 ? -4.285 -4.287 -13.699 1.00 46.47 221 GLY A CA 1
ATOM 1710 C C . GLY A 1 221 ? -4.630 -5.730 -14.096 1.00 46.47 221 GLY A C 1
ATOM 1711 O O . GLY A 1 221 ? -3.725 -6.515 -14.367 1.00 46.47 221 GLY A O 1
ATOM 1712 N N . TRP A 1 222 ? -5.914 -6.098 -14.166 1.00 45.00 222 TRP A N 1
ATOM 1713 C CA . TRP A 1 222 ? -6.336 -7.466 -14.521 1.00 45.00 222 TRP A CA 1
ATOM 1714 C C . TRP A 1 222 ? -6.127 -7.816 -16.010 1.00 45.00 222 TRP A C 1
ATOM 1716 O O . TRP A 1 222 ? -6.156 -8.990 -16.367 1.00 45.00 222 TRP A O 1
ATOM 1726 N N . GLY A 1 223 ? -5.882 -6.830 -16.881 1.00 42.88 223 GLY A N 1
ATOM 1727 C CA . GLY A 1 223 ? -5.685 -7.048 -18.322 1.00 42.88 223 GLY A CA 1
ATOM 1728 C C . GLY A 1 223 ? -4.253 -7.401 -18.756 1.00 42.88 223 GLY A C 1
ATOM 1729 O O . GLY A 1 223 ? -4.070 -7.889 -19.867 1.00 42.88 223 GLY A O 1
ATOM 1730 N N . GLY A 1 224 ? -3.241 -7.175 -17.909 1.00 43.69 224 GLY A N 1
ATOM 1731 C CA . GLY A 1 224 ? -1.825 -7.238 -18.312 1.00 43.69 224 GLY A CA 1
ATOM 1732 C C . GLY A 1 224 ? -1.196 -8.637 -18.358 1.00 43.69 224 GLY A C 1
ATOM 1733 O O . GLY A 1 224 ? -0.214 -8.833 -19.060 1.00 43.69 224 GLY A O 1
ATOM 1734 N N . TRP A 1 225 ? -1.765 -9.629 -17.665 1.00 45.25 225 TRP A N 1
ATOM 1735 C CA . TRP A 1 225 ? -1.183 -10.982 -17.556 1.00 45.25 225 TRP A CA 1
ATOM 1736 C C . TRP A 1 225 ? -1.433 -11.888 -18.775 1.00 45.25 225 TRP A C 1
ATOM 1738 O O . TRP A 1 225 ? -1.030 -13.046 -18.771 1.00 45.25 225 TRP A O 1
ATOM 1748 N N . ARG A 1 226 ? -2.123 -11.391 -19.811 1.00 42.25 226 ARG A N 1
ATOM 1749 C CA . ARG A 1 226 ? -2.449 -12.154 -21.031 1.00 42.25 226 ARG A CA 1
ATOM 1750 C C . ARG A 1 226 ? -1.560 -11.838 -22.238 1.00 42.25 226 ARG A C 1
ATOM 1752 O O . ARG A 1 226 ? -1.782 -12.418 -23.294 1.00 42.25 226 ARG A O 1
ATOM 1759 N N . ALA A 1 227 ? -0.584 -10.945 -22.101 1.00 35.81 227 ALA A N 1
ATOM 1760 C CA . ALA A 1 227 ? 0.339 -10.593 -23.178 1.00 35.81 227 ALA A CA 1
ATOM 1761 C C . ALA A 1 227 ? 1.785 -10.863 -22.737 1.00 35.81 227 ALA A C 1
ATOM 1763 O O . ALA A 1 227 ? 2.509 -9.947 -22.355 1.00 35.81 227 ALA A O 1
ATOM 1764 N N . GLY A 1 228 ? 2.166 -12.137 -22.745 1.00 34.41 228 GLY A N 1
ATOM 1765 C CA . GLY A 1 228 ? 3.521 -12.628 -22.514 1.00 34.41 228 GLY A CA 1
ATOM 1766 C C . GLY A 1 228 ? 3.644 -14.017 -23.103 1.00 34.41 228 GLY A C 1
ATOM 1767 O O . GLY A 1 228 ? 2.842 -14.874 -22.672 1.00 34.41 228 GLY A O 1
#

Mean predicted aligned error: 9.81 Å

Secondary structure (DSSP, 8-state):
--HHHHHHHHHHH-HHHHHHHHHHHHHHHHHHHHHHHHHHHHHHHHHHHHHHHHHHHHHHHHHHHHHHTT-S----TTT-TTSHHHIIIII---EEE----TTGGG--HHHHHS-SEEEE-TT--EE-TT------HHHHHH----HHHIIIIIHHHHHHHTTTTTTHHHHHTT-HHHHHHHSS-HHHHHHHHHHHHHHHHHHHHHHHHHHHHHHTTGGGGGGGGG--